Protein AF-A0A382ED40-F1 (afdb_monomer)

Foldseek 3Di:
DDPPPDDPVPCLVPPDDQLVLLLVLLLVLLVVLLVCLQVLLVVLLLLLVCVVVVHAAEEAAQPPPALLQLVDQPDPPRVNRHHYQDNDPHDPVNLVVHAASYEYEYQDDDDSLQVSVVRHHQYEHEHDLAADEPQDDPPPHDQHVVNDHCVNRHPYYDYLSQHNLQASGQDPVCNVGHDDGCSNSRVVLSVVLSSQQSVCCVVPVDRGRSPRSSVSSVVVSVVSVVCCVPCVVVVSVVVVVVVVCVVVVDWDFDADPVRSDTDTPDD

Secondary structure (DSSP, 8-state):
-------GGG-TT-SS-HHHHHHHHHHHHHHHHHHTHHHHHHHHHHHHHHHHTT--EEEE--TTT--GGGT-TTSTT----SEE--SSSPPHHHHHH--TT-EEEE---SHHHHHHHHTT-EEEEEP-TTS--TTSPTTSSPPPGGG--HHHH-SEEE-----TT-EEEE-TTSTT-EEEE-HHHHHHHHHHHHHHHHHHHHHH-PPP-SHHHHHHHHHHHHHHHHHHHHHHHHHHHHHHHHHHHHHTT---EEE-TTSS-EEE---

Sequence (267 aa):
MLVMNLKPSHNWGHNMAFGEEYYQNAVQLLRDIRDDAEILAEVATKATDALRTSRTVYANITTGHMPTYELINDREGNPAFFEFTGADSCTPEQFAAMREGDVLLTNSVNESVRAARDVGIYVVVFTTCYVNNRNTPQGKVNPNVNDWMPEDVASRVIDSHIPWHQGLVFAPEIPEMTICPGSSNGSCAIHWMITAEVAHALATEKTPDGNIGRRYVDILLERIADVHSRDLTDLNTTAVKIAERIIDGGHYIVRSRNLGVESEAST

Solvent-accessible surface area (backbone atoms only — not comparable to full-atom values): 14865 Å² total; per-residue (Å²): 137,83,82,76,84,72,56,79,89,79,33,77,90,48,96,66,55,67,72,55,43,32,50,54,44,51,52,50,45,50,48,58,54,37,72,42,18,58,66,43,13,57,53,18,38,56,46,39,54,16,49,76,69,78,32,53,33,38,37,40,64,35,76,56,73,34,64,54,72,78,54,38,47,86,36,89,89,49,86,50,77,43,48,51,64,55,73,56,80,75,48,73,67,59,58,69,71,58,50,64,53,18,31,36,41,25,41,72,66,46,69,67,51,27,53,45,28,75,59,48,23,49,23,34,24,39,53,42,49,77,44,42,39,96,84,45,62,90,86,76,48,68,76,34,64,93,70,44,42,44,74,76,33,31,73,40,70,43,84,34,75,43,47,56,71,32,30,40,29,84,45,76,91,42,76,91,51,40,42,67,68,33,42,39,60,30,54,49,50,55,53,51,22,28,50,45,23,27,54,49,20,70,75,65,74,48,78,41,71,19,62,53,20,31,50,50,45,51,54,51,52,52,53,50,50,53,46,49,75,71,41,46,68,58,50,55,58,48,50,53,57,50,50,55,40,40,75,75,73,45,84,54,72,50,71,46,95,84,63,81,39,76,46,71,63,73,129

Mean predicted aligned error: 6.39 Å

pLDDT: mean 88.2, std 14.19, range [32.66, 98.81]

Structure (mmCIF, N/CA/C/O backbone):
data_AF-A0A382ED40-F1
#
_entry.id   AF-A0A382ED40-F1
#
loop_
_atom_site.group_PDB
_atom_site.id
_atom_site.type_symbol
_atom_site.label_atom_id
_atom_site.label_alt_id
_atom_site.label_comp_id
_atom_site.label_asym_id
_atom_site.label_entity_id
_atom_site.label_seq_id
_atom_site.pdbx_PDB_ins_code
_atom_site.Cartn_x
_atom_site.Cartn_y
_atom_site.Cartn_z
_atom_site.occupancy
_atom_site.B_iso_or_equiv
_atom_site.auth_seq_id
_atom_site.auth_comp_id
_atom_site.auth_asym_id
_atom_site.auth_atom_id
_atom_site.pdbx_PDB_model_num
ATOM 1 N N . MET A 1 1 ? -0.776 6.689 -30.923 1.00 36.41 1 MET A N 1
ATOM 2 C CA . MET A 1 1 ? 0.081 5.492 -30.823 1.00 36.41 1 MET A CA 1
ATOM 3 C C . MET A 1 1 ? 1.354 5.783 -31.608 1.00 36.41 1 MET A C 1
ATOM 5 O O . MET A 1 1 ? 1.328 5.758 -32.832 1.00 36.41 1 MET A O 1
ATOM 9 N N . LEU A 1 2 ? 2.405 6.236 -30.923 1.00 35.59 2 LEU A N 1
ATOM 10 C CA . LEU A 1 2 ? 3.699 6.549 -31.534 1.00 35.59 2 LEU A CA 1
ATOM 11 C C . LEU A 1 2 ? 4.508 5.252 -31.569 1.00 35.59 2 LEU A C 1
ATOM 13 O O . LEU A 1 2 ? 4.865 4.718 -30.526 1.00 35.59 2 LEU A O 1
ATOM 17 N N . VAL A 1 3 ? 4.741 4.719 -32.766 1.00 38.50 3 VAL A N 1
ATOM 18 C CA . VAL A 1 3 ? 5.600 3.548 -32.964 1.00 38.50 3 VAL A CA 1
ATOM 19 C C . VAL A 1 3 ? 7.041 4.016 -32.764 1.00 38.50 3 VAL A C 1
ATOM 21 O O . VAL A 1 3 ? 7.621 4.641 -33.651 1.00 38.50 3 VAL A O 1
ATOM 24 N N . MET A 1 4 ? 7.613 3.780 -31.579 1.00 46.56 4 MET A N 1
ATOM 25 C CA . MET A 1 4 ? 9.055 3.933 -31.387 1.00 46.56 4 MET A CA 1
ATOM 26 C C . MET A 1 4 ? 9.760 2.905 -32.277 1.00 46.56 4 MET A C 1
ATOM 28 O O . MET A 1 4 ? 9.551 1.702 -32.135 1.00 46.56 4 MET A O 1
ATOM 32 N N . ASN A 1 5 ? 10.606 3.378 -33.193 1.00 49.91 5 ASN A N 1
ATOM 33 C CA . ASN A 1 5 ? 11.520 2.519 -33.941 1.00 49.91 5 ASN A CA 1
ATOM 34 C C . ASN A 1 5 ? 12.600 2.000 -32.981 1.00 49.91 5 ASN A C 1
ATOM 36 O O . ASN A 1 5 ? 13.656 2.616 -32.825 1.00 49.91 5 ASN A O 1
ATOM 40 N N . LEU A 1 6 ? 12.315 0.885 -32.306 1.00 53.31 6 LEU A N 1
ATOM 41 C CA . LEU A 1 6 ? 13.290 0.148 -31.508 1.00 53.31 6 LEU A CA 1
ATOM 42 C C . LEU A 1 6 ? 14.443 -0.277 -32.429 1.00 53.31 6 LEU A C 1
ATOM 44 O O . LEU A 1 6 ? 14.220 -0.900 -33.468 1.00 53.31 6 LEU A O 1
ATOM 48 N N . LYS A 1 7 ? 15.687 0.071 -32.076 1.00 51.66 7 LYS A N 1
ATOM 49 C CA . LYS A 1 7 ? 16.858 -0.449 -32.794 1.00 51.66 7 LYS A CA 1
ATOM 50 C C . LYS A 1 7 ? 16.911 -1.968 -32.568 1.00 51.66 7 LYS A C 1
ATOM 52 O O . LYS A 1 7 ? 16.967 -2.371 -31.408 1.00 51.66 7 LYS A O 1
ATOM 57 N N . PRO A 1 8 ? 16.958 -2.810 -33.620 1.00 53.50 8 PRO A N 1
ATOM 58 C CA . PRO A 1 8 ? 16.989 -4.269 -33.467 1.00 53.50 8 PRO A CA 1
ATOM 59 C C . PRO A 1 8 ? 18.163 -4.797 -32.629 1.00 53.50 8 PRO A C 1
ATOM 61 O O . PRO A 1 8 ? 18.089 -5.886 -32.083 1.00 53.50 8 PRO A O 1
ATOM 64 N N . SER A 1 9 ? 19.251 -4.032 -32.502 1.00 51.00 9 SER A N 1
ATOM 65 C CA . SER A 1 9 ? 20.397 -4.382 -31.653 1.00 51.00 9 SER A CA 1
ATOM 66 C C . SER A 1 9 ? 20.161 -4.165 -30.155 1.00 51.00 9 SER A C 1
ATOM 68 O O . SER A 1 9 ? 20.971 -4.625 -29.363 1.00 51.00 9 SER A O 1
ATOM 70 N N . HIS A 1 10 ? 19.108 -3.436 -29.769 1.00 52.91 10 HIS A N 1
ATOM 71 C CA . HIS A 1 10 ? 18.799 -3.059 -28.380 1.00 52.91 10 HIS A CA 1
ATOM 72 C C . HIS A 1 10 ? 17.450 -3.612 -27.914 1.00 52.91 10 HIS A C 1
ATOM 74 O O . HIS A 1 10 ? 16.855 -3.088 -26.975 1.00 52.91 10 HIS A O 1
ATOM 80 N N . ASN A 1 11 ? 16.906 -4.586 -28.641 1.00 55.28 11 ASN A N 1
ATOM 81 C CA . ASN A 1 11 ? 15.640 -5.198 -28.279 1.00 55.28 11 ASN A CA 1
ATOM 82 C C . ASN A 1 11 ? 15.829 -6.617 -27.737 1.00 55.28 11 ASN A C 1
ATOM 84 O O . ASN A 1 11 ? 14.969 -7.053 -26.999 1.00 55.28 11 ASN A O 1
ATOM 88 N N . TRP A 1 12 ? 16.930 -7.315 -28.053 1.00 57.03 12 TRP A N 1
ATOM 89 C CA . TRP A 1 12 ? 17.300 -8.628 -27.496 1.00 57.03 12 TRP A CA 1
ATOM 90 C C . TRP A 1 12 ? 16.153 -9.666 -27.419 1.00 57.03 12 TRP A C 1
ATOM 92 O O . TRP A 1 12 ? 16.124 -10.528 -26.548 1.00 57.03 12 TRP A O 1
ATOM 102 N N . GLY A 1 13 ? 15.195 -9.612 -28.354 1.00 59.34 13 GLY A N 1
ATOM 103 C CA . GLY A 1 13 ? 14.003 -10.480 -28.366 1.00 59.34 13 GLY A CA 1
ATOM 104 C C . GLY A 1 13 ? 12.772 -9.921 -27.634 1.00 59.34 13 GLY A C 1
ATOM 105 O O . GLY A 1 13 ? 11.696 -10.511 -27.700 1.00 59.34 13 GLY A O 1
ATOM 106 N N . HIS A 1 14 ? 12.900 -8.764 -26.997 1.00 67.38 14 HIS A N 1
ATOM 107 C CA . HIS A 1 14 ? 11.833 -7.974 -26.403 1.00 67.38 14 HIS A CA 1
ATOM 108 C C . HIS A 1 14 ? 11.156 -7.078 -27.457 1.00 67.38 14 HIS A C 1
ATOM 110 O O . HIS A 1 14 ? 11.810 -6.389 -28.239 1.00 67.38 14 HIS A O 1
ATOM 116 N N . ASN A 1 15 ? 9.822 -7.072 -27.501 1.00 73.31 15 ASN A N 1
ATOM 117 C CA . ASN A 1 15 ? 9.056 -6.331 -28.519 1.00 73.31 15 ASN A CA 1
ATOM 118 C C . ASN A 1 15 ? 8.586 -4.942 -28.039 1.00 73.31 15 ASN A C 1
ATOM 120 O O . ASN A 1 15 ? 7.830 -4.268 -28.739 1.00 73.31 15 ASN A O 1
ATOM 124 N N . MET A 1 16 ? 9.019 -4.518 -26.849 1.00 82.75 16 MET A N 1
ATOM 125 C CA . MET A 1 16 ? 8.586 -3.304 -26.154 1.00 82.75 16 MET A CA 1
ATOM 126 C C . MET A 1 16 ? 9.790 -2.629 -25.472 1.00 82.75 16 MET A C 1
ATOM 128 O O . MET A 1 16 ? 10.790 -3.275 -25.183 1.00 82.75 16 MET A O 1
ATOM 132 N N . ALA A 1 17 ? 9.754 -1.319 -25.228 1.00 81.25 17 ALA A N 1
ATOM 133 C CA . ALA A 1 17 ? 10.783 -0.688 -24.394 1.00 81.25 17 ALA A CA 1
ATOM 134 C C . ALA A 1 17 ? 10.551 -1.062 -22.918 1.00 81.25 17 ALA A C 1
ATOM 136 O O . ALA A 1 17 ? 9.412 -1.009 -22.468 1.00 81.25 17 ALA A O 1
ATOM 137 N N . PHE A 1 18 ? 11.593 -1.366 -22.136 1.00 84.69 18 PHE A N 1
ATOM 138 C CA . PHE A 1 18 ? 11.422 -1.738 -20.718 1.00 84.69 18 PHE A CA 1
ATOM 139 C C . PHE A 1 18 ? 10.684 -0.671 -19.890 1.00 84.69 18 PHE A C 1
ATOM 141 O O . PHE A 1 18 ? 9.863 -1.004 -19.042 1.00 84.69 18 PHE A O 1
ATOM 148 N N . GLY A 1 19 ? 10.909 0.619 -20.172 1.00 86.06 19 GLY A N 1
ATOM 149 C CA . GLY A 1 19 ? 10.163 1.704 -19.523 1.00 86.06 19 GLY A CA 1
ATOM 150 C C . GLY A 1 19 ? 8.671 1.732 -19.885 1.00 86.06 19 GLY A C 1
ATOM 151 O O . GLY A 1 19 ? 7.851 2.118 -19.056 1.00 86.06 19 GLY A O 1
ATOM 152 N N . GLU A 1 20 ? 8.313 1.293 -21.096 1.00 89.75 20 GLU A N 1
ATOM 153 C CA . GLU A 1 20 ? 6.914 1.148 -21.519 1.00 89.75 20 GLU A CA 1
ATOM 154 C C . GLU A 1 20 ? 6.258 -0.049 -20.823 1.00 89.75 20 GLU A C 1
ATOM 156 O O . GLU A 1 20 ? 5.152 0.077 -20.305 1.00 89.75 20 GLU A O 1
ATOM 161 N N . GLU A 1 21 ? 6.958 -1.183 -20.749 1.00 90.44 21 GLU A N 1
ATOM 162 C CA . GLU A 1 21 ? 6.480 -2.369 -20.034 1.00 90.44 21 GLU A CA 1
ATOM 163 C C . GLU A 1 21 ? 6.232 -2.068 -18.554 1.00 90.44 21 GLU A C 1
ATOM 165 O O . GLU A 1 21 ? 5.152 -2.350 -18.035 1.00 90.44 21 GLU A O 1
ATOM 170 N N . TYR A 1 22 ? 7.203 -1.425 -17.895 1.00 91.75 22 TYR A N 1
ATOM 171 C CA . TYR A 1 22 ? 7.072 -1.019 -16.500 1.00 91.75 22 TYR A CA 1
ATOM 172 C C . TYR A 1 22 ? 5.857 -0.115 -16.298 1.00 91.75 22 TYR A C 1
ATOM 174 O O . TYR A 1 22 ? 5.086 -0.327 -15.366 1.00 91.75 22 TYR A O 1
ATOM 182 N N . TYR A 1 23 ? 5.664 0.878 -17.174 1.00 93.44 23 TYR A N 1
ATOM 183 C CA . TYR A 1 23 ? 4.508 1.768 -17.111 1.00 93.44 23 TYR A CA 1
ATOM 184 C C . TYR A 1 23 ? 3.193 0.991 -17.217 1.00 93.44 23 TYR A C 1
ATOM 186 O O . TYR A 1 23 ? 2.324 1.157 -16.362 1.00 93.44 23 TYR A O 1
ATOM 194 N N . GLN A 1 24 ? 3.053 0.122 -18.221 1.00 94.75 24 GLN A N 1
ATOM 195 C CA . GLN A 1 24 ? 1.827 -0.650 -18.434 1.00 94.75 24 GLN A CA 1
ATOM 196 C C . GLN A 1 24 ? 1.522 -1.564 -17.242 1.00 94.75 24 GLN A C 1
ATOM 198 O O . GLN A 1 24 ? 0.401 -1.554 -16.732 1.00 94.75 24 GLN A O 1
ATOM 203 N N . ASN A 1 25 ? 2.527 -2.287 -16.745 1.00 95.12 25 ASN A N 1
ATOM 204 C CA . ASN A 1 25 ? 2.361 -3.223 -15.636 1.00 95.12 25 ASN A CA 1
ATOM 205 C C . ASN A 1 25 ? 2.135 -2.506 -14.295 1.00 95.12 25 ASN A C 1
ATOM 207 O O . ASN A 1 25 ? 1.303 -2.943 -13.502 1.00 95.12 25 ASN A O 1
ATOM 211 N N . ALA A 1 26 ? 2.796 -1.370 -14.048 1.00 95.25 26 ALA A N 1
ATOM 212 C CA . ALA A 1 26 ? 2.544 -0.550 -12.863 1.00 95.25 26 ALA A CA 1
ATOM 213 C C . ALA A 1 26 ? 1.141 0.078 -12.888 1.00 95.25 26 ALA A C 1
ATOM 215 O O . ALA A 1 26 ? 0.463 0.107 -11.863 1.00 95.25 26 ALA A O 1
ATOM 216 N N . VAL A 1 27 ? 0.680 0.552 -14.051 1.00 97.06 27 VAL A N 1
ATOM 217 C CA . VAL A 1 27 ? -0.689 1.064 -14.220 1.00 97.06 27 VAL A CA 1
ATOM 218 C C . VAL A 1 27 ? -1.713 -0.038 -13.979 1.00 97.06 27 VAL A C 1
ATOM 220 O O . VAL A 1 27 ? -2.710 0.221 -13.307 1.00 97.06 27 VAL A O 1
ATOM 223 N N . GLN A 1 28 ? -1.482 -1.248 -14.495 1.00 97.50 28 GLN A N 1
ATOM 224 C CA . GLN A 1 28 ? -2.387 -2.372 -14.267 1.00 97.50 28 GLN A CA 1
ATOM 225 C C . GLN A 1 28 ? -2.454 -2.735 -12.778 1.00 97.50 28 GLN A C 1
ATOM 227 O O . GLN A 1 28 ? -3.546 -2.746 -12.223 1.00 97.50 28 GLN A O 1
ATOM 232 N N . LEU A 1 29 ? -1.303 -2.887 -12.114 1.00 96.69 29 LEU A N 1
ATOM 233 C CA . LEU A 1 29 ? -1.224 -3.138 -10.670 1.00 96.69 29 LEU A CA 1
ATOM 234 C C . LEU A 1 29 ? -2.026 -2.108 -9.858 1.00 96.69 29 LEU A C 1
ATOM 236 O O . LEU A 1 29 ? -2.804 -2.460 -8.975 1.00 96.69 29 LEU A O 1
ATOM 240 N N . LEU A 1 30 ? -1.856 -0.818 -10.162 1.00 97.75 30 LEU A N 1
ATOM 241 C CA . LEU A 1 30 ? -2.576 0.252 -9.472 1.00 97.75 30 LEU A CA 1
ATOM 242 C C . LEU A 1 30 ? -4.083 0.221 -9.751 1.00 97.75 30 LEU A C 1
ATOM 244 O O . LEU A 1 30 ? -4.862 0.566 -8.867 1.00 97.75 30 LEU A O 1
ATOM 248 N N . ARG A 1 31 ? -4.510 -0.186 -10.951 1.00 98.19 31 ARG A N 1
ATOM 249 C CA . ARG A 1 31 ? -5.934 -0.354 -11.284 1.00 98.19 31 ARG A CA 1
ATOM 250 C C . ARG A 1 31 ? -6.558 -1.521 -10.530 1.00 98.19 31 AR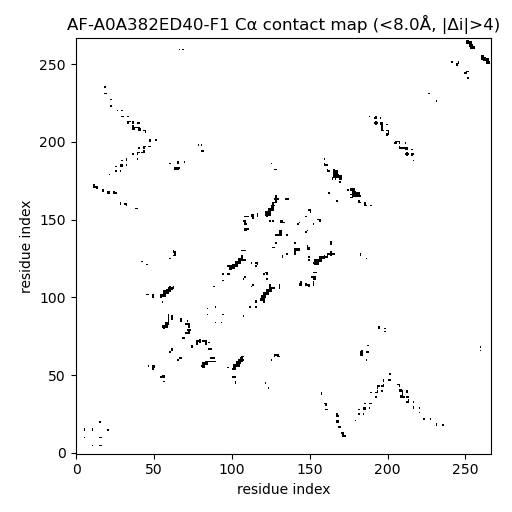G A C 1
ATOM 252 O O . ARG A 1 31 ? -7.643 -1.347 -9.990 1.00 98.19 31 ARG A O 1
ATOM 259 N N . ASP A 1 32 ? -5.856 -2.642 -10.425 1.00 97.75 32 ASP A N 1
ATOM 260 C CA . ASP A 1 32 ? -6.344 -3.803 -9.676 1.00 97.75 32 ASP A CA 1
ATOM 261 C C . ASP A 1 32 ? -6.545 -3.436 -8.193 1.00 97.75 32 ASP A C 1
ATOM 263 O O . ASP A 1 32 ? -7.609 -3.663 -7.621 1.00 97.75 32 ASP A O 1
ATOM 267 N N . ILE A 1 33 ? -5.583 -2.717 -7.601 1.00 97.75 33 ILE A N 1
ATOM 268 C CA . ILE A 1 33 ? -5.687 -2.183 -6.231 1.00 97.75 33 ILE A CA 1
ATOM 269 C C . ILE A 1 33 ? -6.819 -1.155 -6.091 1.00 97.75 33 ILE A C 1
ATOM 271 O O . ILE A 1 33 ? -7.533 -1.127 -5.088 1.00 97.75 33 ILE A O 1
ATOM 275 N N . ARG A 1 34 ? -6.981 -0.273 -7.082 1.00 97.81 34 ARG A N 1
ATOM 276 C CA . ARG A 1 34 ? -8.052 0.729 -7.104 1.00 97.81 34 ARG A CA 1
ATOM 277 C C . ARG A 1 34 ? -9.431 0.075 -7.074 1.00 97.81 34 ARG A C 1
ATOM 279 O O . ARG A 1 34 ? -10.343 0.613 -6.442 1.00 97.81 34 ARG A O 1
ATOM 286 N N . ASP A 1 35 ? -9.592 -1.044 -7.767 1.00 97.88 35 ASP A N 1
ATOM 287 C CA . ASP A 1 35 ? -10.870 -1.740 -7.871 1.00 97.88 35 ASP A CA 1
ATOM 288 C C . ASP A 1 35 ? -11.241 -2.463 -6.559 1.00 97.88 35 ASP A C 1
ATOM 290 O O . ASP A 1 35 ? -12.427 -2.587 -6.250 1.00 97.88 35 ASP A O 1
ATOM 294 N N . ASP A 1 36 ? -10.259 -2.748 -5.695 1.00 97.50 36 ASP A N 1
ATOM 295 C CA . ASP A 1 36 ? -10.446 -3.256 -4.325 1.00 97.50 36 ASP A CA 1
ATOM 296 C C . ASP A 1 36 ? -10.876 -2.189 -3.298 1.00 97.50 36 ASP A C 1
ATOM 298 O O . ASP A 1 36 ? -10.959 -2.457 -2.096 1.00 97.50 36 ASP A O 1
ATOM 302 N N . ALA A 1 37 ? -11.186 -0.963 -3.723 1.00 97.50 37 ALA A N 1
ATOM 303 C CA . ALA A 1 37 ? -11.457 0.141 -2.803 1.00 97.50 37 ALA A CA 1
ATOM 304 C C . ALA A 1 37 ? -12.582 -0.110 -1.784 1.00 97.50 37 ALA A C 1
ATOM 306 O O . ALA A 1 37 ? -12.525 0.443 -0.690 1.00 97.50 37 ALA A O 1
ATOM 307 N N . GLU A 1 38 ? -13.581 -0.939 -2.097 1.00 96.38 38 GLU A N 1
ATOM 308 C CA . GLU A 1 38 ? -14.624 -1.320 -1.130 1.00 96.38 38 GLU A CA 1
ATOM 309 C C . GLU A 1 38 ? -14.055 -2.161 0.017 1.00 96.38 38 GLU A C 1
ATOM 311 O O . GLU A 1 38 ? -14.342 -1.899 1.183 1.00 96.38 38 GLU A O 1
ATOM 316 N N . ILE A 1 39 ? -13.164 -3.105 -0.297 1.00 96.94 39 ILE A N 1
ATOM 317 C CA . ILE A 1 39 ? -12.444 -3.903 0.702 1.00 96.94 39 ILE A CA 1
ATOM 318 C C . ILE A 1 39 ? -11.557 -2.990 1.557 1.00 96.94 39 ILE A C 1
ATOM 320 O O . ILE A 1 39 ? -11.492 -3.135 2.781 1.00 96.94 39 ILE A O 1
ATOM 324 N N . LEU A 1 40 ? -10.886 -2.018 0.933 1.00 98.31 40 LEU A N 1
ATOM 325 C CA . LEU A 1 40 ? -10.047 -1.060 1.656 1.00 98.31 40 LEU A CA 1
ATOM 326 C C . LEU A 1 40 ? -10.875 -0.095 2.518 1.00 98.31 40 LEU A C 1
ATOM 328 O O . LEU A 1 40 ? -10.422 0.301 3.593 1.00 98.31 40 LEU A O 1
ATOM 332 N N . ALA A 1 41 ? -12.102 0.235 2.109 1.00 98.44 41 ALA A N 1
ATOM 333 C CA . ALA A 1 41 ? -13.028 1.051 2.889 1.00 98.44 41 ALA A CA 1
ATOM 334 C C . ALA A 1 41 ? -13.473 0.355 4.185 1.00 98.44 41 ALA A C 1
ATOM 336 O O . ALA A 1 41 ? -13.630 1.012 5.216 1.00 98.44 41 ALA A O 1
ATOM 337 N N . GLU A 1 42 ? -13.612 -0.975 4.183 1.00 98.25 42 GLU A N 1
ATOM 338 C CA . GLU A 1 42 ? -13.874 -1.747 5.406 1.00 98.25 42 GLU A CA 1
ATOM 339 C C . GLU A 1 42 ? -12.730 -1.587 6.419 1.00 98.25 42 GLU A C 1
ATOM 341 O O . GLU A 1 42 ? -12.964 -1.363 7.611 1.00 98.25 42 GLU A O 1
ATOM 346 N N . VAL A 1 43 ? -11.479 -1.651 5.947 1.00 98.56 43 VAL A N 1
ATOM 347 C CA . VAL A 1 43 ? -10.293 -1.419 6.786 1.00 98.56 43 VAL A CA 1
ATOM 348 C C . VAL A 1 43 ? -10.243 0.029 7.268 1.00 98.56 43 VAL A C 1
ATOM 350 O O . VAL A 1 43 ? -10.039 0.272 8.458 1.00 98.56 43 VAL A O 1
ATOM 353 N N . ALA A 1 44 ? -10.483 0.990 6.375 1.00 98.75 44 ALA A N 1
ATOM 354 C CA . ALA A 1 44 ? -10.529 2.405 6.723 1.00 98.75 44 ALA A CA 1
ATOM 355 C C . ALA A 1 44 ? -11.624 2.709 7.754 1.00 98.75 44 ALA A C 1
ATOM 357 O O . ALA A 1 44 ? -11.421 3.545 8.633 1.00 98.75 44 ALA A O 1
ATOM 358 N N . THR A 1 45 ? -12.759 2.008 7.704 1.00 98.75 45 THR A N 1
ATOM 359 C CA . THR A 1 45 ? -13.823 2.130 8.710 1.00 98.75 45 THR A CA 1
ATOM 360 C C . THR A 1 45 ? -13.307 1.710 10.083 1.00 98.75 45 THR A C 1
ATOM 362 O O . THR A 1 45 ? -13.426 2.477 11.035 1.00 98.75 45 THR A O 1
ATOM 365 N N . LYS A 1 46 ? -12.631 0.556 10.183 1.00 98.56 46 LYS A N 1
ATOM 366 C CA . LYS A 1 46 ? -12.020 0.098 11.444 1.00 98.56 46 LYS A CA 1
ATOM 367 C C . LYS A 1 46 ? -10.960 1.061 11.973 1.00 98.56 46 LYS A C 1
ATOM 369 O O . LYS A 1 46 ? -10.959 1.360 13.164 1.00 98.56 46 LYS A O 1
ATOM 374 N N . ALA A 1 47 ? -10.102 1.580 11.098 1.00 98.75 47 ALA A N 1
ATOM 375 C CA . ALA A 1 47 ? -9.111 2.590 11.459 1.00 98.75 47 ALA A CA 1
ATOM 376 C C . ALA A 1 47 ? -9.765 3.898 11.943 1.00 98.75 47 ALA A C 1
ATOM 378 O O . ALA A 1 47 ? -9.342 4.471 12.944 1.00 98.75 47 ALA A O 1
ATOM 379 N N . THR A 1 48 ? -10.835 4.344 11.283 1.00 98.75 48 THR A N 1
ATOM 380 C CA . THR A 1 48 ? -11.584 5.547 11.676 1.00 98.75 48 THR A CA 1
ATOM 381 C C . THR A 1 48 ? -12.250 5.368 13.041 1.00 98.75 48 THR A C 1
ATOM 383 O O . THR A 1 48 ? -12.158 6.257 13.887 1.00 98.75 48 THR A O 1
ATOM 386 N N . ASP A 1 49 ? -12.897 4.226 13.279 1.00 98.50 49 ASP A N 1
ATOM 387 C CA . ASP A 1 49 ? -13.556 3.918 14.553 1.00 98.50 49 ASP A CA 1
ATOM 388 C C . ASP A 1 49 ? -12.550 3.846 15.710 1.00 98.50 49 ASP A C 1
ATOM 390 O O . ASP A 1 49 ? -12.809 4.378 16.795 1.00 98.50 49 ASP A O 1
ATOM 394 N N . ALA A 1 50 ? -11.376 3.252 15.470 1.00 98.56 50 ALA A N 1
ATOM 395 C CA . ALA A 1 50 ? -10.275 3.246 16.427 1.00 98.56 50 ALA A CA 1
ATOM 396 C C . ALA A 1 50 ? -9.871 4.684 16.798 1.00 98.56 50 ALA A C 1
ATOM 398 O O . ALA A 1 50 ? -9.920 5.065 17.970 1.00 98.56 50 ALA A O 1
ATOM 399 N N . LEU A 1 51 ? -9.591 5.532 15.806 1.00 98.44 51 LEU A N 1
ATOM 400 C CA . LEU A 1 51 ? -9.187 6.921 16.048 1.00 98.44 51 LEU A CA 1
ATOM 401 C C . LEU A 1 51 ? -10.280 7.739 16.760 1.00 98.44 51 LEU A C 1
ATOM 403 O O . LEU A 1 51 ? -9.980 8.497 17.682 1.00 98.44 51 LEU A O 1
ATOM 407 N N . ARG A 1 52 ? -11.561 7.547 16.412 1.00 97.88 52 ARG A N 1
ATOM 408 C CA . ARG A 1 52 ? -12.702 8.206 17.084 1.00 97.88 52 ARG A CA 1
ATOM 409 C C . ARG A 1 52 ? -12.864 7.790 18.547 1.00 97.88 52 ARG A C 1
ATOM 411 O O . ARG A 1 52 ? -13.431 8.543 19.334 1.00 97.88 52 ARG A O 1
ATOM 418 N N . THR A 1 53 ? -12.377 6.609 18.916 1.00 97.38 53 THR A N 1
ATOM 419 C CA . THR A 1 53 ? -12.433 6.074 20.285 1.00 97.38 53 THR A CA 1
ATOM 420 C C . THR A 1 53 ? -11.098 6.195 21.026 1.00 97.38 53 THR A C 1
ATOM 422 O O . THR A 1 53 ? -10.885 5.522 22.038 1.00 97.38 53 THR A O 1
ATOM 425 N N . SER A 1 54 ? -10.209 7.083 20.561 1.00 96.94 54 SER A N 1
ATOM 426 C CA . SER A 1 54 ? -8.886 7.338 21.151 1.00 96.94 54 SER A CA 1
ATOM 427 C C . SER A 1 54 ? -7.995 6.087 21.215 1.00 96.94 54 SER A C 1
ATOM 429 O O . SER A 1 54 ? -7.216 5.897 22.160 1.00 96.94 54 SER A O 1
ATOM 431 N N . ARG A 1 55 ? -8.141 5.213 20.215 1.00 98.31 55 ARG A N 1
ATOM 432 C CA . ARG A 1 55 ? -7.262 4.079 19.918 1.00 98.31 55 ARG A CA 1
ATOM 433 C C . ARG A 1 55 ? -6.285 4.447 18.812 1.00 98.31 55 ARG A C 1
ATOM 435 O O . ARG A 1 55 ? -6.483 5.433 18.102 1.00 98.31 55 ARG A O 1
ATOM 442 N N . THR A 1 56 ? -5.231 3.653 18.689 1.00 98.31 56 THR A N 1
ATOM 443 C CA . THR A 1 56 ? -4.132 3.925 17.763 1.00 98.31 56 THR A CA 1
ATOM 444 C C . THR A 1 56 ? -4.229 3.034 16.531 1.00 98.31 56 THR A C 1
ATOM 446 O O . THR A 1 56 ? -4.659 1.882 16.599 1.00 98.31 56 THR A O 1
ATOM 449 N N . VAL A 1 57 ? -3.814 3.574 15.386 1.00 98.50 57 VAL A N 1
ATOM 450 C CA . VAL A 1 57 ? -3.588 2.804 14.162 1.00 98.50 57 VAL A CA 1
ATOM 451 C C . VAL A 1 57 ? -2.085 2.747 13.931 1.00 98.50 57 VAL A C 1
ATOM 453 O O . VAL A 1 57 ? -1.463 3.779 13.706 1.00 98.50 57 VAL A O 1
ATOM 456 N N . TYR A 1 58 ? -1.504 1.557 13.987 1.00 97.75 58 TYR A N 1
ATOM 457 C CA . TYR A 1 58 ? -0.082 1.309 13.773 1.00 97.75 58 TYR A CA 1
ATOM 458 C C . TYR A 1 58 ? 0.175 0.865 12.332 1.00 97.75 58 TYR A C 1
ATOM 460 O O . TYR A 1 58 ? -0.596 0.082 11.773 1.00 97.75 58 TYR A O 1
ATOM 468 N N . ALA A 1 59 ? 1.278 1.321 11.738 1.00 95.50 59 ALA A N 1
ATOM 469 C CA . ALA A 1 59 ? 1.714 0.924 10.404 1.00 95.50 59 ALA A CA 1
ATOM 470 C C . ALA A 1 59 ? 3.141 0.351 10.432 1.00 95.50 59 ALA A C 1
ATOM 472 O O . ALA A 1 59 ? 4.105 1.058 10.721 1.00 95.50 59 ALA A O 1
ATOM 473 N N . ASN A 1 60 ? 3.265 -0.928 10.068 1.00 93.88 60 ASN A N 1
ATOM 474 C CA . ASN A 1 60 ? 4.519 -1.666 9.909 1.00 93.88 60 ASN A CA 1
ATOM 475 C C . ASN A 1 60 ? 4.495 -2.505 8.622 1.00 93.88 60 ASN A C 1
ATOM 477 O O . ASN A 1 60 ? 4.448 -3.736 8.646 1.00 93.88 60 ASN A O 1
ATOM 481 N N . ILE A 1 61 ? 4.449 -1.822 7.480 1.00 91.00 61 ILE A N 1
ATOM 482 C CA . ILE A 1 61 ? 4.397 -2.440 6.150 1.00 91.00 61 ILE A CA 1
ATOM 483 C C . ILE A 1 61 ? 5.793 -2.298 5.537 1.00 91.00 61 ILE A C 1
ATOM 485 O O . ILE A 1 61 ? 6.020 -1.442 4.687 1.00 91.00 61 ILE A O 1
ATOM 489 N N . THR A 1 62 ? 6.764 -3.054 6.051 1.00 85.88 62 THR A N 1
ATOM 490 C CA . THR A 1 62 ? 8.197 -2.837 5.760 1.00 85.88 62 THR A CA 1
ATOM 491 C C . THR A 1 62 ? 8.834 -3.980 4.976 1.00 85.88 62 THR A C 1
ATOM 493 O O . THR A 1 62 ? 9.753 -3.752 4.186 1.00 85.88 62 THR A O 1
ATOM 496 N N . THR A 1 63 ? 8.312 -5.204 5.095 1.00 85.06 63 THR A N 1
ATOM 497 C CA . THR A 1 63 ? 8.832 -6.361 4.357 1.00 85.06 63 THR A CA 1
ATOM 498 C C . THR A 1 63 ? 8.596 -6.222 2.844 1.00 85.06 63 THR A C 1
ATOM 500 O O . THR A 1 63 ? 7.479 -5.991 2.386 1.00 85.06 63 THR A O 1
ATOM 503 N N . GLY A 1 64 ? 9.654 -6.382 2.047 1.00 74.69 64 GLY A N 1
ATOM 504 C CA . GLY A 1 64 ? 9.609 -6.248 0.585 1.00 74.69 64 GLY A CA 1
ATOM 505 C C . GLY A 1 64 ? 10.022 -4.883 0.033 1.00 74.69 64 GLY A C 1
ATOM 506 O O . GLY A 1 64 ? 9.508 -4.457 -1.000 1.00 74.69 64 GLY A O 1
ATOM 507 N N . HIS A 1 65 ? 10.975 -4.224 0.699 1.00 73.25 65 HIS A N 1
ATOM 508 C CA . HIS A 1 65 ? 11.609 -2.971 0.260 1.00 73.25 65 HIS A CA 1
ATOM 509 C C . HIS A 1 65 ? 10.648 -1.790 0.108 1.00 73.25 65 HIS A C 1
ATOM 511 O O . HIS A 1 65 ? 10.820 -0.936 -0.762 1.00 73.25 65 HIS A O 1
ATOM 517 N N . MET A 1 66 ? 9.648 -1.723 0.984 1.00 75.31 66 MET A N 1
ATOM 518 C CA . MET A 1 66 ? 8.796 -0.546 1.080 1.00 75.31 66 MET A CA 1
ATOM 519 C C . MET A 1 66 ? 9.637 0.704 1.378 1.00 75.31 66 MET A C 1
ATOM 521 O O . MET A 1 66 ? 10.525 0.647 2.232 1.00 75.31 66 MET A O 1
ATOM 525 N N . PRO A 1 67 ? 9.384 1.839 0.703 1.00 74.75 67 PRO A N 1
ATOM 526 C CA . PRO A 1 67 ? 10.130 3.065 0.927 1.00 74.75 67 PRO A CA 1
ATOM 527 C C . PRO A 1 67 ? 9.680 3.661 2.264 1.00 74.75 67 PRO A C 1
ATOM 529 O O . PRO A 1 67 ? 8.737 4.439 2.333 1.00 74.75 67 PRO A O 1
ATOM 532 N N . THR A 1 68 ? 10.342 3.273 3.351 1.00 81.06 68 THR A N 1
ATOM 533 C CA . THR A 1 68 ? 9.951 3.602 4.734 1.00 81.06 68 THR A CA 1
ATOM 534 C C . THR A 1 68 ? 9.857 5.106 4.989 1.00 81.06 68 THR A C 1
ATOM 536 O O . THR A 1 68 ? 8.980 5.550 5.724 1.00 81.06 68 THR A O 1
ATOM 539 N N . TYR A 1 69 ? 10.674 5.910 4.302 1.00 80.50 69 TYR A N 1
ATOM 540 C CA . TYR A 1 69 ? 10.600 7.376 4.330 1.00 80.50 69 TYR A CA 1
ATOM 541 C C . TYR A 1 69 ? 9.283 7.942 3.762 1.00 80.50 69 TYR A C 1
ATOM 543 O O . TYR A 1 69 ? 8.913 9.079 4.041 1.00 80.50 69 TYR A O 1
ATOM 551 N N . GLU A 1 70 ? 8.545 7.180 2.954 1.00 79.75 70 GLU A N 1
ATOM 552 C CA . GLU A 1 70 ? 7.208 7.574 2.501 1.00 79.75 70 GLU A CA 1
ATOM 553 C C . GLU A 1 70 ? 6.159 7.426 3.611 1.00 79.75 70 GLU A C 1
ATOM 555 O O . GLU A 1 70 ? 5.112 8.054 3.523 1.00 79.75 70 GLU A O 1
ATOM 560 N N . LEU A 1 71 ? 6.434 6.642 4.659 1.00 83.12 71 LEU A N 1
ATOM 561 C CA . LEU A 1 71 ? 5.479 6.326 5.727 1.00 83.12 71 LEU A CA 1
ATOM 562 C C . LEU A 1 71 ? 5.715 7.109 7.025 1.00 83.12 71 LEU A C 1
ATOM 564 O O . LEU A 1 71 ? 4.827 7.142 7.873 1.00 83.12 71 LEU A O 1
ATOM 568 N N . ILE A 1 72 ? 6.882 7.741 7.193 1.00 88.19 72 ILE A N 1
ATOM 569 C CA . ILE A 1 72 ? 7.206 8.491 8.416 1.00 88.19 72 ILE A CA 1
ATOM 570 C C . ILE A 1 72 ? 6.199 9.624 8.660 1.00 88.19 72 ILE A C 1
ATOM 572 O O . ILE A 1 72 ? 5.755 10.310 7.734 1.00 88.19 72 ILE A O 1
ATOM 576 N N . ASN A 1 73 ? 5.832 9.815 9.926 1.00 91.31 73 ASN A N 1
ATOM 577 C CA . ASN A 1 73 ? 4.788 10.752 10.341 1.00 91.31 73 ASN A CA 1
ATOM 578 C C . ASN A 1 73 ? 5.130 12.227 10.072 1.00 91.31 73 ASN A C 1
ATOM 580 O O . ASN A 1 73 ? 4.222 13.029 9.885 1.00 91.31 73 ASN A O 1
ATOM 584 N N . ASP A 1 74 ? 6.412 12.596 10.047 1.00 89.00 74 ASP A N 1
ATOM 585 C CA . ASP A 1 74 ? 6.890 13.966 9.811 1.00 89.00 74 ASP A CA 1
ATOM 586 C C . ASP A 1 74 ? 7.091 14.301 8.324 1.00 89.00 74 ASP A C 1
ATOM 588 O O . ASP A 1 74 ? 7.473 15.422 7.978 1.00 89.00 74 ASP A O 1
ATOM 592 N N . ARG A 1 75 ? 6.801 13.354 7.425 1.00 85.94 75 ARG A N 1
ATOM 593 C CA . ARG A 1 75 ? 6.847 13.579 5.983 1.00 85.94 75 ARG A CA 1
ATOM 594 C C . ARG A 1 75 ? 5.851 14.662 5.566 1.00 85.94 75 ARG A C 1
ATOM 596 O O . ARG A 1 75 ? 4.670 14.609 5.901 1.00 85.94 75 ARG A O 1
ATOM 603 N N . GLU A 1 76 ? 6.305 15.586 4.719 1.00 86.00 76 GLU A N 1
ATOM 604 C CA . GLU A 1 76 ? 5.436 16.588 4.097 1.00 86.00 76 GLU A CA 1
ATOM 605 C C . GLU A 1 76 ? 4.228 15.937 3.396 1.00 86.00 76 GLU A C 1
ATOM 607 O O . GLU A 1 76 ? 4.371 15.048 2.555 1.00 86.00 76 GLU A O 1
ATOM 612 N N . GLY A 1 77 ? 3.025 16.397 3.746 1.00 85.44 77 GLY A N 1
ATOM 613 C CA . GLY A 1 77 ? 1.766 15.885 3.202 1.00 85.44 77 GLY A CA 1
ATOM 614 C C . GLY A 1 77 ? 1.212 14.643 3.907 1.00 85.44 77 GLY A C 1
ATOM 615 O O . GLY A 1 77 ? 0.068 14.281 3.637 1.00 85.44 77 GLY A O 1
ATOM 616 N N . ASN A 1 78 ? 1.954 14.020 4.830 1.00 91.12 78 ASN A N 1
ATOM 617 C CA . ASN A 1 78 ? 1.418 12.962 5.683 1.00 91.12 78 ASN A CA 1
ATOM 618 C C . ASN A 1 78 ? 0.559 13.585 6.803 1.00 91.12 78 ASN A C 1
ATOM 620 O O . ASN A 1 78 ? 1.069 14.402 7.569 1.00 91.12 78 ASN A O 1
ATOM 624 N N . PRO A 1 79 ? -0.734 13.228 6.940 1.00 92.00 79 PRO A N 1
ATOM 625 C CA . PRO A 1 79 ? -1.569 13.733 8.028 1.00 92.00 79 PRO A CA 1
ATOM 626 C C . PRO A 1 79 ? -1.246 13.097 9.392 1.00 92.00 79 PRO A C 1
ATOM 628 O O . PRO A 1 79 ? -1.847 13.482 10.391 1.00 92.00 79 PRO A O 1
ATOM 631 N N . ALA A 1 80 ? -0.329 12.123 9.438 1.00 93.56 80 ALA A N 1
ATOM 632 C CA . ALA A 1 80 ? 0.156 11.463 10.647 1.00 93.56 80 ALA A CA 1
ATOM 633 C C . ALA A 1 80 ? -0.932 10.750 11.476 1.00 93.56 80 ALA A C 1
ATOM 635 O O . ALA A 1 80 ? -0.783 10.602 12.686 1.00 93.56 80 ALA A O 1
ATOM 636 N N . PHE A 1 81 ? -2.006 10.269 10.835 1.00 95.38 81 PHE A N 1
ATOM 637 C CA . PHE A 1 81 ? -3.054 9.491 11.512 1.00 95.38 81 PHE A CA 1
ATOM 638 C C . PHE A 1 81 ? -2.607 8.085 11.921 1.00 95.38 81 PHE A C 1
ATOM 640 O O . PHE A 1 81 ? -3.174 7.523 12.854 1.00 95.38 81 PHE A O 1
ATOM 647 N N . PHE A 1 82 ? -1.633 7.506 11.214 1.00 96.50 82 PHE A N 1
ATOM 648 C CA . PHE A 1 82 ? -1.118 6.166 11.493 1.00 96.50 82 PHE A CA 1
ATOM 649 C C . PHE A 1 82 ? 0.284 6.281 12.081 1.00 96.50 82 PHE A C 1
ATOM 651 O O . PHE A 1 82 ? 1.142 6.943 11.502 1.00 96.50 82 PHE A O 1
ATOM 658 N N . GLU A 1 83 ? 0.524 5.653 13.225 1.00 95.62 83 GLU A N 1
ATOM 659 C CA . GLU A 1 83 ? 1.828 5.616 13.878 1.00 95.62 83 GLU A CA 1
ATOM 660 C C . GLU A 1 83 ? 2.752 4.658 13.119 1.00 95.62 83 GLU A C 1
ATOM 662 O O . GLU A 1 83 ? 2.557 3.439 13.139 1.00 95.62 83 GLU A O 1
ATOM 667 N N . PHE A 1 84 ? 3.751 5.204 12.422 1.00 93.56 84 PHE A N 1
ATOM 668 C CA . PHE A 1 84 ? 4.762 4.392 11.761 1.00 93.56 84 PHE A CA 1
ATOM 669 C C . PHE A 1 84 ? 5.745 3.836 12.792 1.00 93.56 84 PHE A C 1
ATOM 671 O O . PHE A 1 84 ? 6.412 4.586 13.503 1.00 93.56 84 PHE A O 1
ATOM 678 N N . THR A 1 85 ? 5.866 2.511 12.857 1.00 91.38 85 THR A N 1
ATOM 679 C CA . THR A 1 85 ? 6.656 1.841 13.904 1.00 91.38 85 THR A CA 1
ATOM 680 C C . THR A 1 85 ? 8.134 1.658 13.543 1.00 91.38 85 THR A C 1
ATOM 682 O O . THR A 1 85 ? 8.880 1.027 14.289 1.00 91.38 85 THR A O 1
ATOM 685 N N . GLY A 1 86 ? 8.597 2.245 12.439 1.00 86.88 86 GLY A N 1
ATOM 686 C CA . GLY A 1 86 ? 9.995 2.189 12.011 1.00 86.88 86 GLY A CA 1
ATOM 687 C C . GLY A 1 86 ? 10.237 1.234 10.845 1.00 86.88 86 GLY A C 1
ATOM 688 O O . GLY A 1 86 ? 9.314 0.619 10.318 1.00 86.88 86 GLY A O 1
ATOM 689 N N . ALA A 1 87 ? 11.494 1.172 10.398 1.00 83.44 87 ALA A N 1
ATOM 690 C CA . ALA A 1 87 ? 11.890 0.463 9.179 1.00 83.44 87 ALA A CA 1
ATOM 691 C C . ALA A 1 87 ? 12.005 -1.061 9.341 1.00 83.44 87 ALA A C 1
ATOM 693 O O . ALA A 1 87 ? 11.943 -1.783 8.347 1.00 83.44 87 ALA A O 1
ATOM 694 N N . ASP A 1 88 ? 12.137 -1.531 10.576 1.00 85.69 88 ASP A N 1
ATOM 695 C CA . ASP A 1 88 ? 12.246 -2.945 10.917 1.00 85.69 88 ASP A CA 1
ATOM 696 C C . ASP A 1 88 ? 10.897 -3.500 11.394 1.00 85.69 88 ASP A C 1
ATOM 698 O O . ASP A 1 88 ? 9.897 -2.782 11.475 1.00 85.69 88 ASP A O 1
ATOM 702 N N . SER A 1 89 ? 10.839 -4.796 11.698 1.00 85.94 89 SER A N 1
ATOM 703 C CA . SER A 1 89 ? 9.672 -5.383 12.363 1.00 85.94 89 SER A CA 1
ATOM 704 C C . SER A 1 89 ? 9.405 -4.704 13.709 1.00 85.94 89 SER A C 1
ATOM 706 O O . SER A 1 89 ? 10.343 -4.313 14.404 1.00 85.94 89 SER A O 1
ATOM 708 N N . CYS A 1 90 ? 8.129 -4.620 14.099 1.00 92.31 90 CYS A N 1
ATOM 709 C CA . CYS A 1 90 ? 7.747 -4.076 15.402 1.00 92.31 90 CYS A CA 1
ATOM 710 C C . CYS A 1 90 ? 8.533 -4.728 16.555 1.00 92.31 90 CYS A C 1
ATOM 712 O O . CYS A 1 90 ? 8.621 -5.958 16.642 1.00 92.31 90 CYS A O 1
ATOM 714 N N . THR A 1 91 ? 9.058 -3.909 17.466 1.00 93.38 91 THR A N 1
ATOM 715 C CA . THR A 1 91 ? 9.765 -4.385 18.660 1.00 93.38 91 THR A CA 1
ATOM 716 C C . THR A 1 91 ? 8.788 -4.956 19.697 1.00 93.38 91 THR A C 1
ATOM 718 O O . THR A 1 91 ? 7.591 -4.643 19.667 1.00 93.38 91 THR A O 1
ATOM 721 N N . PRO A 1 92 ? 9.261 -5.771 20.660 1.00 93.94 92 PRO A N 1
ATOM 722 C CA . PRO A 1 92 ? 8.425 -6.234 21.768 1.00 93.94 92 PRO A CA 1
ATOM 723 C C . PRO A 1 92 ? 7.761 -5.092 22.549 1.00 93.94 92 PRO A C 1
ATOM 725 O O . PRO A 1 92 ? 6.603 -5.210 22.938 1.00 93.94 92 PRO A O 1
ATOM 728 N N . GLU A 1 93 ? 8.461 -3.973 22.749 1.00 94.75 93 GLU A N 1
ATOM 729 C CA . GLU A 1 93 ? 7.938 -2.793 23.446 1.00 94.75 93 GLU A CA 1
ATOM 730 C C . GLU A 1 93 ? 6.815 -2.124 22.652 1.00 94.75 93 GLU A C 1
ATOM 732 O O . GLU A 1 93 ? 5.820 -1.703 23.238 1.00 94.75 93 GLU A O 1
ATOM 737 N N . GLN A 1 94 ? 6.946 -2.064 21.323 1.00 95.75 94 GLN A N 1
ATOM 738 C CA . GLN A 1 94 ? 5.896 -1.539 20.452 1.00 95.75 94 GLN A CA 1
ATOM 739 C C . GLN A 1 94 ? 4.653 -2.423 20.501 1.00 95.75 94 GLN A C 1
ATOM 741 O O . GLN A 1 94 ? 3.558 -1.901 20.675 1.00 95.75 94 GLN A O 1
ATOM 746 N N . PHE A 1 95 ? 4.805 -3.750 20.436 1.00 97.00 95 PHE A N 1
ATOM 747 C CA . PHE A 1 95 ? 3.676 -4.665 20.627 1.00 97.00 95 PHE A CA 1
ATOM 748 C C . PHE A 1 95 ? 3.046 -4.533 22.018 1.00 97.00 95 PHE A C 1
ATOM 750 O O . PHE A 1 95 ? 1.825 -4.544 22.131 1.00 97.00 95 PHE A O 1
ATOM 757 N N . ALA A 1 96 ? 3.851 -4.366 23.071 1.00 95.88 96 ALA A N 1
ATOM 758 C CA . ALA A 1 96 ? 3.357 -4.189 24.437 1.00 95.88 96 ALA A CA 1
ATOM 759 C C . ALA A 1 96 ? 2.595 -2.867 24.650 1.00 95.88 96 ALA A C 1
ATOM 761 O O . ALA A 1 96 ? 1.804 -2.766 25.589 1.00 95.88 96 ALA A O 1
ATOM 762 N N . ALA A 1 97 ? 2.831 -1.857 23.807 1.00 96.19 97 ALA A N 1
ATOM 763 C CA . ALA A 1 97 ? 2.087 -0.600 23.825 1.00 96.19 97 ALA A CA 1
ATOM 764 C C . ALA A 1 97 ? 0.702 -0.713 23.161 1.00 96.19 97 ALA A C 1
ATOM 766 O O . ALA A 1 97 ? -0.189 0.074 23.489 1.00 96.19 97 ALA A O 1
ATOM 767 N N . MET A 1 98 ? 0.516 -1.686 22.262 1.00 97.75 98 MET A N 1
ATOM 768 C CA . MET A 1 98 ? -0.761 -1.938 21.596 1.00 97.75 98 MET A CA 1
ATOM 769 C C . MET A 1 98 ? -1.761 -2.587 22.557 1.00 97.75 98 MET A C 1
ATOM 771 O O . MET A 1 98 ? -1.406 -3.359 23.451 1.00 97.75 98 MET A O 1
ATOM 775 N N . ARG A 1 99 ? -3.045 -2.301 22.358 1.00 97.38 99 ARG A N 1
ATOM 776 C CA . ARG A 1 99 ? -4.135 -2.771 23.220 1.00 97.38 99 ARG A CA 1
ATOM 777 C C . ARG A 1 99 ? -5.409 -3.034 22.426 1.00 97.38 99 ARG A C 1
ATOM 779 O O . ARG A 1 99 ? -5.565 -2.589 21.293 1.00 97.38 99 ARG A O 1
ATOM 786 N N . GLU A 1 100 ? -6.350 -3.735 23.054 1.00 98.44 100 GLU A N 1
ATOM 787 C CA . GLU A 1 100 ? -7.669 -4.01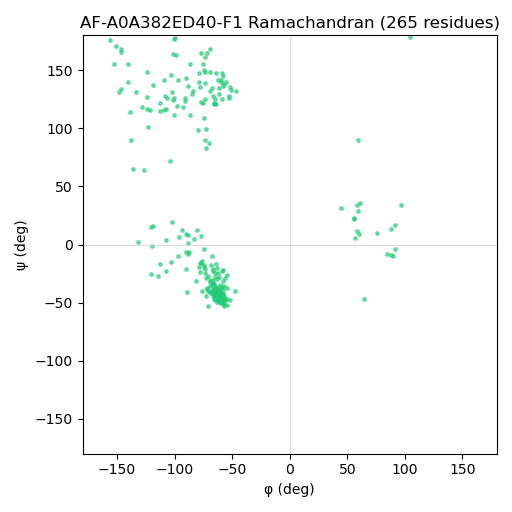7 22.479 1.00 98.44 100 GLU A CA 1
ATOM 788 C C . GLU A 1 100 ? -8.311 -2.758 21.867 1.00 98.44 100 GLU A C 1
ATOM 790 O O . GLU A 1 100 ? -8.354 -1.688 22.494 1.00 98.44 100 GLU A O 1
ATOM 795 N N . GLY A 1 101 ? -8.816 -2.907 20.640 1.00 98.19 101 GLY A N 1
ATOM 796 C CA . GLY A 1 101 ? -9.432 -1.832 19.860 1.00 98.19 101 GLY A CA 1
ATOM 797 C C . GLY A 1 101 ? -8.464 -1.011 19.004 1.00 98.19 101 GLY A C 1
ATOM 798 O O . GLY A 1 101 ? -8.935 -0.230 18.179 1.00 98.19 101 GLY A O 1
ATOM 799 N N . ASP A 1 102 ? -7.148 -1.187 19.155 1.00 98.75 102 ASP A N 1
ATOM 800 C CA . ASP A 1 102 ? -6.174 -0.635 18.209 1.00 98.75 102 ASP A CA 1
ATOM 801 C C . ASP A 1 102 ? -6.214 -1.393 16.867 1.00 98.75 102 ASP A C 1
ATOM 803 O O . ASP A 1 102 ? -6.758 -2.499 16.755 1.00 98.75 102 ASP A O 1
ATOM 807 N N . VAL A 1 103 ? -5.613 -0.799 15.836 1.00 98.81 103 VAL A N 1
ATOM 808 C CA . VAL A 1 103 ? -5.465 -1.390 14.497 1.00 98.81 103 VAL A CA 1
ATOM 809 C C . VAL A 1 103 ? -3.983 -1.532 14.169 1.00 98.81 103 VAL A C 1
ATOM 811 O O . VAL A 1 103 ? -3.217 -0.601 14.395 1.00 98.81 103 VAL A O 1
ATOM 814 N N . LEU A 1 104 ? -3.579 -2.662 13.589 1.00 98.56 104 LEU A N 1
ATOM 815 C CA . LEU A 1 104 ? -2.218 -2.879 13.088 1.00 98.56 104 LEU A CA 1
ATOM 816 C C . LEU A 1 104 ? -2.256 -3.196 11.593 1.00 98.56 104 LEU A C 1
ATOM 818 O O . LEU A 1 104 ? -2.771 -4.239 11.200 1.00 98.56 104 LEU A O 1
ATOM 822 N N . LEU A 1 105 ? -1.673 -2.326 10.770 1.00 97.81 105 LEU A N 1
ATOM 823 C CA . LEU A 1 105 ? -1.403 -2.583 9.357 1.00 97.81 105 LEU A CA 1
ATOM 824 C C . LEU A 1 105 ? 0.011 -3.152 9.231 1.00 97.81 105 LEU A C 1
ATOM 826 O O . LEU A 1 105 ? 0.980 -2.478 9.583 1.00 97.81 105 LEU A O 1
ATOM 830 N N . THR A 1 106 ? 0.155 -4.377 8.738 1.00 96.25 106 THR A N 1
ATOM 831 C CA . THR A 1 106 ? 1.465 -5.024 8.608 1.00 96.25 106 THR A CA 1
ATOM 832 C C . THR A 1 106 ? 1.539 -5.929 7.389 1.00 96.25 106 THR A C 1
ATOM 834 O O . THR A 1 106 ? 0.532 -6.234 6.769 1.00 96.25 106 THR A O 1
ATOM 837 N N . ASN A 1 107 ? 2.734 -6.373 7.030 1.00 93.88 107 ASN A N 1
ATOM 838 C CA . ASN A 1 107 ? 2.961 -7.467 6.088 1.00 93.88 107 ASN A CA 1
ATOM 839 C C . ASN A 1 107 ? 3.750 -8.625 6.722 1.00 93.88 107 ASN A C 1
ATOM 841 O O . ASN A 1 107 ? 4.249 -9.490 6.013 1.00 93.88 107 ASN A O 1
ATOM 845 N N . SER A 1 108 ? 3.852 -8.654 8.055 1.00 94.75 108 SER A N 1
ATOM 846 C CA . SER A 1 108 ? 4.536 -9.708 8.807 1.00 94.75 108 SER A CA 1
ATOM 847 C C . SER A 1 108 ? 3.604 -10.861 9.189 1.00 94.75 108 SER A C 1
ATOM 849 O O . SER A 1 108 ? 2.455 -10.648 9.574 1.00 94.75 108 SER A O 1
ATOM 851 N N . VAL A 1 109 ? 4.140 -12.085 9.164 1.00 95.69 109 VAL A N 1
ATOM 852 C CA . VAL A 1 109 ? 3.480 -13.302 9.664 1.00 95.69 109 VAL A CA 1
ATOM 853 C C . VAL A 1 109 ? 4.375 -13.938 10.725 1.00 95.69 109 VAL A C 1
ATOM 855 O O . VAL A 1 109 ? 5.383 -14.562 10.399 1.00 95.69 109 VAL A O 1
ATOM 858 N N . ASN A 1 110 ? 4.038 -13.725 12.000 1.00 95.81 110 ASN A N 1
ATOM 859 C CA . ASN A 1 110 ? 4.781 -14.255 13.146 1.00 95.81 110 ASN A CA 1
ATOM 860 C C . ASN A 1 110 ? 3.915 -14.372 14.416 1.00 95.81 110 ASN A C 1
ATOM 862 O O . ASN A 1 110 ? 2.751 -13.961 14.433 1.00 95.81 110 ASN A O 1
ATOM 866 N N . GLU A 1 111 ? 4.487 -14.931 15.486 1.00 97.38 111 GLU A N 1
ATOM 867 C CA . GLU A 1 111 ? 3.835 -15.126 16.786 1.00 97.38 111 GLU A CA 1
ATOM 868 C C . GLU A 1 111 ? 3.329 -13.827 17.407 1.00 97.38 111 GLU A C 1
ATOM 870 O O . GLU A 1 111 ? 2.211 -13.809 17.917 1.00 97.38 111 GLU A O 1
ATOM 875 N N . SER A 1 112 ? 4.104 -12.741 17.346 1.00 96.94 112 SER A N 1
ATOM 876 C CA . SER A 1 112 ? 3.718 -11.455 17.937 1.00 96.94 112 SER A CA 1
ATOM 877 C C . SER A 1 112 ? 2.507 -10.845 17.233 1.00 96.94 112 SER A C 1
ATOM 879 O O . SER A 1 112 ? 1.604 -10.338 17.893 1.00 96.94 112 SER A O 1
ATOM 881 N N . VAL A 1 113 ? 2.441 -10.950 15.901 1.00 97.56 113 VAL A N 1
ATOM 882 C CA . VAL A 1 113 ? 1.286 -10.497 15.108 1.00 97.56 113 VAL A CA 1
ATOM 883 C C . VAL A 1 113 ? 0.035 -11.304 15.463 1.00 97.56 113 VAL A C 1
ATOM 885 O O . VAL A 1 113 ? -1.030 -10.726 15.684 1.00 97.56 113 VAL A O 1
ATOM 888 N N . ARG A 1 114 ? 0.160 -12.632 15.587 1.00 98.12 114 ARG A N 1
ATOM 889 C CA . ARG A 1 114 ? -0.954 -13.489 16.013 1.00 98.12 114 ARG A CA 1
ATOM 890 C C . ARG A 1 114 ? -1.407 -13.168 17.437 1.00 98.12 114 ARG A C 1
ATOM 892 O O . ARG A 1 114 ? -2.601 -13.022 17.673 1.00 98.12 114 ARG A O 1
ATOM 899 N N . ALA A 1 115 ? -0.463 -13.024 18.366 1.00 97.88 115 ALA A N 1
ATOM 900 C CA . ALA A 1 115 ? -0.750 -12.688 19.755 1.00 97.88 115 ALA A CA 1
ATOM 901 C C . ALA A 1 115 ? -1.454 -11.329 19.872 1.00 97.88 115 ALA A C 1
ATOM 903 O O . ALA A 1 115 ? -2.418 -11.215 20.624 1.00 97.88 115 ALA A O 1
ATOM 904 N N . ALA A 1 116 ? -1.030 -10.329 19.088 1.00 98.06 116 ALA A N 1
ATOM 905 C CA . ALA A 1 116 ? -1.695 -9.032 19.007 1.00 98.06 116 ALA A CA 1
ATOM 906 C C . ALA A 1 116 ? -3.163 -9.181 18.572 1.00 98.06 116 ALA A C 1
ATOM 908 O O . ALA A 1 116 ? -4.069 -8.654 19.222 1.00 98.06 116 ALA A O 1
ATOM 909 N N . ARG A 1 117 ? -3.420 -9.962 17.517 1.00 98.44 117 ARG A N 1
ATOM 910 C CA . ARG A 1 117 ? -4.787 -10.248 17.067 1.00 98.44 117 ARG A CA 1
ATOM 911 C C . ARG A 1 117 ? -5.614 -10.957 18.141 1.00 98.44 117 ARG A C 1
ATOM 913 O O . ARG A 1 117 ? -6.764 -10.586 18.371 1.00 98.44 117 ARG A O 1
ATOM 920 N N . ASP A 1 118 ? -5.038 -11.950 18.813 1.00 98.25 118 ASP A N 1
ATOM 921 C CA . ASP A 1 118 ? -5.737 -12.764 19.813 1.00 98.25 118 ASP A CA 1
ATOM 922 C C . ASP A 1 118 ? -6.131 -11.961 21.075 1.00 98.25 118 ASP A C 1
ATOM 924 O O . ASP A 1 118 ? -7.078 -12.343 21.763 1.00 98.25 118 ASP A O 1
ATOM 928 N N . VAL A 1 119 ? -5.484 -10.817 21.351 1.00 97.25 119 VAL A N 1
ATOM 929 C CA . VAL A 1 119 ? -5.869 -9.880 22.433 1.00 97.25 119 VAL A CA 1
ATOM 930 C C . VAL A 1 119 ? -6.7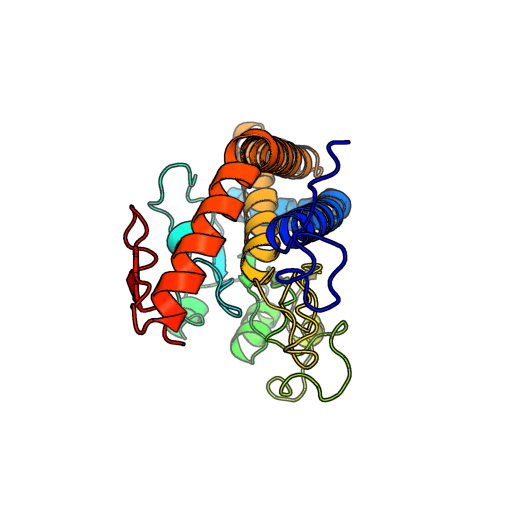98 -8.744 21.977 1.00 97.25 119 VAL A C 1
ATOM 932 O O . VAL A 1 119 ? -7.018 -7.786 22.717 1.00 97.25 119 VAL A O 1
ATOM 935 N N . GLY A 1 120 ? -7.368 -8.838 20.772 1.00 98.00 120 GLY A N 1
ATOM 936 C CA . GLY A 1 120 ? -8.406 -7.920 20.292 1.00 98.00 120 GLY A CA 1
ATOM 937 C C . GLY A 1 120 ? -7.901 -6.692 19.529 1.00 98.00 120 GLY A C 1
ATOM 938 O O . GLY A 1 120 ? -8.657 -5.734 19.354 1.00 98.00 120 GLY A O 1
ATOM 939 N N . ILE A 1 121 ? -6.649 -6.698 19.060 1.00 98.69 121 ILE A N 1
ATOM 940 C CA . ILE A 1 121 ? -6.165 -5.723 18.068 1.00 98.69 121 ILE A CA 1
ATOM 941 C C . ILE A 1 121 ? -6.681 -6.149 16.689 1.00 98.69 121 ILE A C 1
ATOM 943 O O . ILE A 1 121 ? -6.621 -7.324 16.319 1.00 98.69 121 ILE A O 1
ATOM 947 N N . TYR A 1 122 ? -7.191 -5.206 15.897 1.00 98.75 122 TYR A N 1
ATOM 948 C CA . TYR A 1 122 ? -7.605 -5.495 14.526 1.00 98.75 122 TYR A CA 1
ATOM 949 C C . TYR A 1 122 ? -6.378 -5.522 13.609 1.00 98.75 122 TYR A C 1
ATOM 951 O O . TYR A 1 122 ? -5.871 -4.482 13.186 1.00 98.75 122 TYR A O 1
ATOM 959 N N . VAL A 1 123 ? -5.882 -6.725 13.322 1.00 98.75 123 VAL A N 1
ATOM 960 C CA . VAL A 1 123 ? -4.671 -6.933 12.523 1.00 98.75 123 VAL A CA 1
ATOM 961 C C . VAL A 1 123 ? -5.030 -7.076 11.048 1.00 98.75 123 VAL A C 1
ATOM 963 O O . VAL A 1 123 ? -5.785 -7.967 10.656 1.00 98.75 123 VAL A O 1
ATOM 966 N N . VAL A 1 124 ? -4.444 -6.226 10.214 1.00 98.62 124 VAL A N 1
ATOM 967 C CA . VAL A 1 124 ? -4.582 -6.250 8.761 1.00 98.62 124 VAL A CA 1
ATOM 968 C C . VAL A 1 124 ? -3.243 -6.636 8.151 1.00 98.62 124 VAL A C 1
ATOM 970 O O . VAL A 1 124 ? -2.274 -5.887 8.274 1.00 98.62 124 VAL A O 1
ATOM 973 N N . VAL A 1 125 ? -3.188 -7.794 7.490 1.00 97.81 125 VAL A N 1
ATOM 974 C CA . VAL A 1 125 ? -1.972 -8.278 6.824 1.00 97.81 125 VAL A CA 1
ATOM 975 C C . VAL A 1 125 ? -2.052 -8.030 5.325 1.00 97.81 125 VAL A C 1
ATOM 977 O O . VAL A 1 125 ? -2.984 -8.476 4.660 1.00 97.81 125 VAL A O 1
ATOM 980 N N . PHE A 1 126 ? -1.061 -7.330 4.788 1.00 95.56 126 PHE A N 1
ATOM 981 C CA . PHE A 1 126 ? -0.901 -7.070 3.366 1.00 95.56 126 PHE A CA 1
ATOM 982 C C . PHE A 1 126 ? -0.047 -8.201 2.799 1.00 95.56 126 PHE A C 1
ATOM 984 O O . PHE A 1 126 ? 1.043 -8.479 3.305 1.00 95.56 126 PHE A O 1
ATOM 991 N N . THR A 1 127 ? -0.529 -8.865 1.755 1.00 94.19 127 THR A N 1
ATOM 992 C CA . THR A 1 127 ? 0.288 -9.860 1.047 1.00 94.19 127 THR A CA 1
ATOM 993 C C . THR A 1 127 ? 1.500 -9.188 0.392 1.00 94.19 127 THR A C 1
ATOM 995 O O . THR A 1 127 ? 1.446 -8.032 -0.026 1.00 94.19 127 THR A O 1
ATOM 998 N N . THR A 1 128 ? 2.622 -9.898 0.305 1.00 91.44 128 THR A N 1
ATOM 999 C 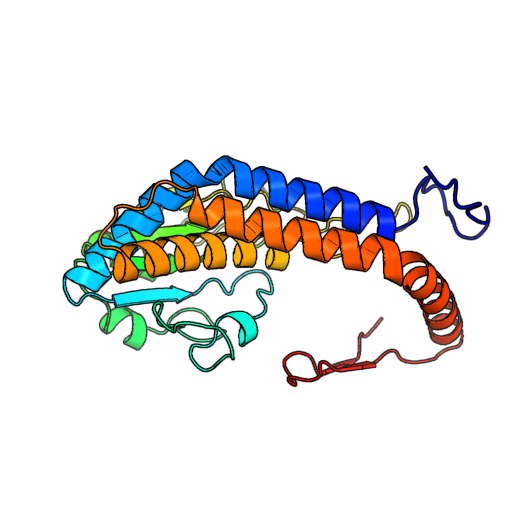CA . THR A 1 128 ? 3.846 -9.430 -0.360 1.00 91.44 128 THR A CA 1
ATOM 1000 C C . THR A 1 128 ? 4.635 -10.631 -0.872 1.00 91.44 128 THR A C 1
ATOM 1002 O O . THR A 1 128 ? 4.517 -11.730 -0.336 1.00 91.44 128 THR A O 1
ATOM 1005 N N . CYS A 1 129 ? 5.467 -10.437 -1.891 1.00 88.62 129 CYS A N 1
ATOM 1006 C CA . CYS A 1 129 ? 6.271 -11.489 -2.525 1.00 88.62 129 CYS A CA 1
ATOM 1007 C C . CYS A 1 129 ? 7.386 -12.076 -1.637 1.00 88.62 129 CYS A C 1
ATOM 1009 O O . CYS A 1 129 ? 7.969 -13.098 -1.980 1.00 88.62 129 CYS A O 1
ATOM 1011 N N . TYR A 1 130 ? 7.658 -11.466 -0.483 1.00 88.12 130 TYR A N 1
ATOM 1012 C CA . TYR A 1 130 ? 8.680 -11.910 0.475 1.00 88.12 130 TYR A CA 1
ATOM 1013 C C . TYR A 1 130 ? 8.131 -12.763 1.619 1.00 88.12 130 TYR A C 1
ATOM 1015 O O . TYR A 1 130 ? 8.903 -13.315 2.400 1.00 88.12 130 TYR A O 1
ATOM 1023 N N . VAL A 1 131 ? 6.808 -12.846 1.737 1.00 91.81 131 VAL A N 1
ATOM 1024 C CA . VAL A 1 131 ? 6.116 -13.563 2.807 1.00 91.81 131 VAL A CA 1
ATOM 1025 C C . VAL A 1 131 ? 5.203 -14.575 2.152 1.00 91.81 131 VAL A C 1
ATOM 1027 O O . VAL A 1 131 ? 4.419 -14.231 1.261 1.00 91.81 131 VAL A O 1
ATOM 1030 N N . ASN A 1 132 ? 5.323 -15.838 2.560 1.00 93.88 132 ASN A N 1
ATOM 1031 C CA . ASN A 1 132 ? 4.542 -16.894 1.940 1.00 93.88 132 ASN A CA 1
ATOM 1032 C C . ASN A 1 132 ? 3.049 -16.608 2.146 1.00 93.88 132 ASN A C 1
ATOM 1034 O O . ASN A 1 132 ? 2.614 -16.283 3.251 1.00 93.88 132 ASN A O 1
ATOM 1038 N N . ASN A 1 133 ? 2.275 -16.661 1.069 1.00 94.19 133 ASN A N 1
ATOM 1039 C CA . ASN A 1 133 ? 0.866 -16.293 1.063 1.00 94.19 133 ASN A CA 1
ATOM 1040 C C . ASN A 1 133 ? 0.125 -17.105 -0.008 1.00 94.19 133 ASN A C 1
ATOM 1042 O O . ASN A 1 133 ? 0.744 -17.815 -0.800 1.00 94.19 133 ASN A O 1
ATOM 1046 N N . ARG A 1 134 ? -1.207 -17.030 -0.020 1.00 92.19 134 ARG A N 1
ATOM 1047 C CA . ARG A 1 134 ? -2.059 -17.858 -0.889 1.00 92.19 134 ARG A CA 1
ATOM 1048 C C . ARG A 1 134 ? -1.792 -17.704 -2.395 1.00 92.19 134 ARG A C 1
ATOM 1050 O O . ARG A 1 134 ? -2.126 -18.609 -3.151 1.00 92.19 134 ARG A O 1
ATOM 1057 N N . ASN A 1 135 ? -1.206 -16.583 -2.821 1.00 89.19 135 ASN A N 1
ATOM 1058 C CA . ASN A 1 135 ? -0.907 -16.288 -4.224 1.00 89.19 135 ASN A CA 1
ATOM 1059 C C . ASN A 1 135 ? 0.493 -16.776 -4.633 1.00 89.19 135 ASN A C 1
ATOM 1061 O O . ASN A 1 135 ? 0.854 -16.730 -5.810 1.00 89.19 135 ASN A O 1
ATOM 1065 N N . THR A 1 136 ? 1.289 -17.255 -3.675 1.00 90.12 136 THR A N 1
ATOM 1066 C CA . THR A 1 136 ? 2.631 -17.772 -3.920 1.00 90.12 136 THR A CA 1
ATOM 1067 C C . THR A 1 136 ? 2.572 -19.245 -4.334 1.00 90.12 136 THR A C 1
ATOM 1069 O O . THR A 1 136 ? 1.986 -20.061 -3.619 1.00 90.12 136 THR A O 1
ATOM 1072 N N . PRO A 1 137 ? 3.220 -19.650 -5.443 1.00 89.69 137 PRO A N 1
ATOM 1073 C CA . PRO A 1 137 ? 3.328 -21.065 -5.776 1.00 89.69 137 PRO A CA 1
ATOM 1074 C C . PRO A 1 137 ? 4.106 -21.836 -4.701 1.00 89.69 137 PRO A C 1
ATOM 1076 O O . PRO A 1 137 ? 5.118 -21.364 -4.178 1.00 89.69 137 PRO A O 1
ATOM 1079 N N .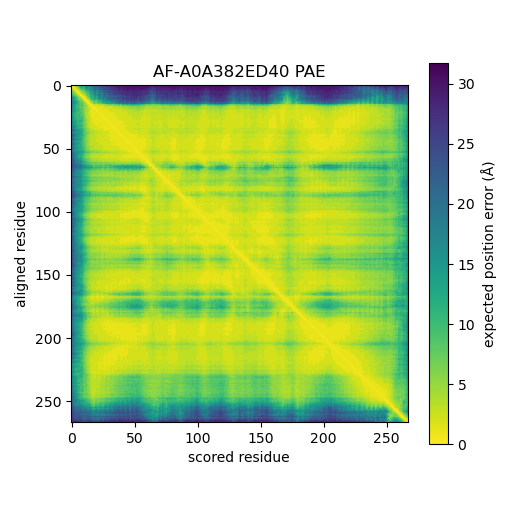 GLN A 1 138 ? 3.663 -23.058 -4.403 1.00 87.06 138 GLN A N 1
ATOM 1080 C CA . GLN A 1 138 ? 4.242 -23.879 -3.340 1.00 87.06 138 GLN A CA 1
ATOM 1081 C C . GLN A 1 138 ? 5.767 -24.033 -3.489 1.00 87.06 138 GLN A C 1
ATOM 1083 O O . GLN A 1 138 ? 6.271 -24.423 -4.544 1.00 87.06 138 GLN A O 1
ATOM 1088 N N . GLY A 1 139 ? 6.500 -23.738 -2.412 1.00 86.00 139 GLY A N 1
ATOM 1089 C CA . GLY A 1 139 ? 7.958 -23.882 -2.349 1.00 86.00 139 GLY A CA 1
ATOM 1090 C C . GLY A 1 139 ? 8.755 -22.801 -3.087 1.00 86.00 139 GLY A C 1
ATOM 1091 O O . GLY A 1 139 ? 9.961 -22.968 -3.253 1.00 86.00 139 GLY A O 1
ATOM 1092 N N . LYS A 1 140 ? 8.117 -21.715 -3.551 1.00 87.38 140 LYS A N 1
ATOM 1093 C CA . 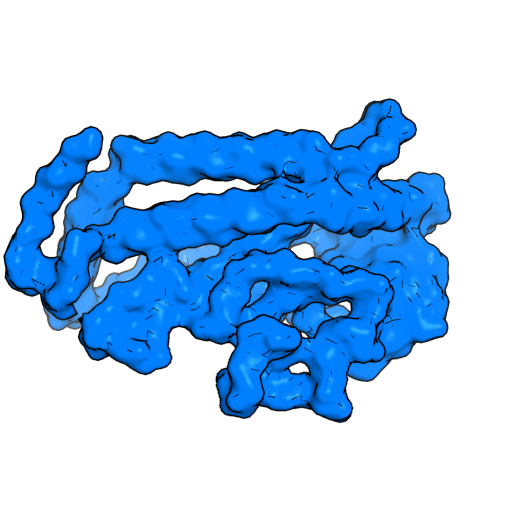LYS A 1 140 ? 8.813 -20.587 -4.203 1.00 87.38 140 LYS A CA 1
ATOM 1094 C C . LYS A 1 140 ? 9.254 -19.481 -3.252 1.00 87.38 140 LYS A C 1
ATOM 1096 O O . LYS A 1 140 ? 10.171 -18.743 -3.589 1.00 87.38 140 LYS A O 1
ATOM 1101 N N . VAL A 1 141 ? 8.643 -19.394 -2.076 1.00 88.25 141 VAL A N 1
ATOM 1102 C CA . VAL A 1 141 ? 9.045 -18.493 -0.989 1.00 88.25 141 VAL A CA 1
ATOM 1103 C C . VAL A 1 141 ? 9.295 -19.341 0.250 1.00 88.25 141 VAL A C 1
ATOM 1105 O O . VAL A 1 141 ? 8.675 -20.395 0.420 1.00 88.25 141 VAL A O 1
ATOM 1108 N N . ASN A 1 142 ? 10.228 -18.898 1.093 1.00 90.25 142 ASN A N 1
ATOM 1109 C CA . ASN A 1 142 ? 10.513 -19.565 2.358 1.00 90.25 142 ASN A CA 1
ATOM 1110 C C . ASN A 1 142 ? 9.227 -19.693 3.191 1.00 90.25 142 ASN A C 1
ATOM 1112 O O . ASN A 1 142 ? 8.435 -18.748 3.221 1.00 90.25 142 ASN A O 1
ATOM 1116 N N . PRO A 1 143 ? 9.008 -20.834 3.865 1.00 92.94 143 PRO A N 1
ATOM 1117 C CA . PRO A 1 143 ? 7.864 -20.978 4.750 1.00 92.94 143 PRO A CA 1
ATOM 1118 C C . PRO A 1 143 ? 7.921 -19.917 5.851 1.00 92.94 143 PRO A C 1
ATOM 1120 O O . PRO A 1 143 ? 8.996 -19.592 6.366 1.00 92.94 143 PRO A O 1
ATOM 1123 N N . ASN A 1 144 ? 6.755 -19.383 6.211 1.00 94.25 144 ASN A N 1
ATOM 1124 C CA . ASN A 1 144 ? 6.644 -18.526 7.382 1.00 94.25 144 ASN A CA 1
ATOM 1125 C C . ASN A 1 144 ? 6.838 -19.370 8.649 1.00 94.25 144 ASN A C 1
ATOM 1127 O O . ASN A 1 144 ? 6.802 -20.604 8.617 1.00 94.25 144 ASN A O 1
ATOM 1131 N N . VAL A 1 145 ? 7.006 -18.706 9.790 1.00 92.62 145 VAL A N 1
ATOM 1132 C CA . VAL A 1 145 ? 7.090 -19.409 11.070 1.00 92.62 145 VAL A CA 1
ATOM 1133 C C . VAL A 1 145 ? 5.843 -20.270 11.300 1.00 92.62 145 VAL A C 1
ATOM 1135 O O . VAL A 1 145 ? 4.722 -19.856 11.001 1.00 92.62 145 VAL A O 1
ATOM 1138 N N . ASN A 1 146 ? 6.050 -21.488 11.806 1.00 95.81 146 ASN A N 1
ATOM 1139 C CA . ASN A 1 146 ? 5.000 -22.487 12.036 1.00 95.81 146 ASN A CA 1
ATOM 1140 C C . ASN A 1 146 ? 4.165 -22.848 10.787 1.00 95.81 146 ASN A C 1
ATOM 1142 O O . ASN A 1 146 ? 3.036 -23.313 10.938 1.00 95.81 146 ASN A O 1
ATOM 1146 N N . ASP A 1 147 ? 4.692 -22.612 9.577 1.00 94.62 147 ASP A N 1
ATOM 1147 C CA . ASP A 1 147 ? 3.991 -22.790 8.295 1.00 94.62 147 ASP A CA 1
ATOM 1148 C C . ASP A 1 147 ? 2.674 -21.996 8.188 1.00 94.62 147 ASP A C 1
ATOM 1150 O O . ASP A 1 147 ? 1.791 -22.332 7.397 1.00 94.62 147 ASP A O 1
ATOM 1154 N N . TRP A 1 148 ? 2.529 -20.930 8.981 1.00 96.88 148 TRP A N 1
ATOM 1155 C CA . TRP A 1 148 ? 1.333 -20.092 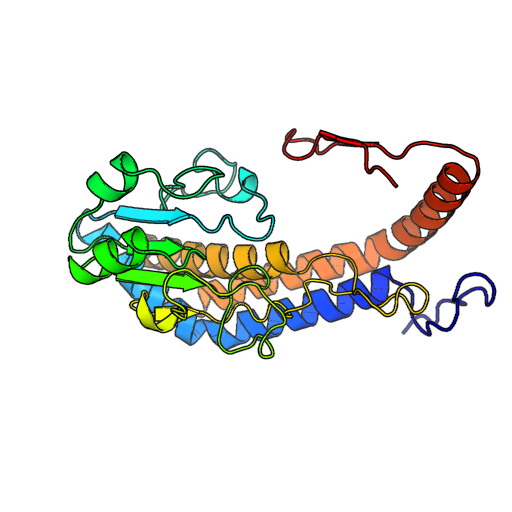8.971 1.00 96.88 148 TRP A CA 1
ATOM 1156 C C . TRP A 1 148 ? 1.210 -19.280 7.689 1.00 96.88 148 TRP A C 1
ATOM 1158 O O . TRP A 1 148 ? 2.191 -18.818 7.112 1.00 96.88 148 TRP A O 1
ATOM 1168 N N . MET A 1 149 ? -0.024 -19.029 7.287 1.00 96.69 149 MET A N 1
ATOM 1169 C CA . MET A 1 149 ? -0.387 -18.108 6.220 1.00 96.69 149 MET A CA 1
ATOM 1170 C C . MET A 1 149 ? -0.877 -16.780 6.821 1.00 96.69 149 MET A C 1
ATOM 1172 O O . MET A 1 149 ? -1.201 -16.725 8.011 1.00 96.69 149 MET A O 1
ATOM 1176 N N . PRO A 1 150 ? -0.952 -15.686 6.042 1.00 97.38 150 PRO A N 1
ATOM 1177 C CA . PRO A 1 150 ? -1.510 -14.416 6.512 1.00 97.38 150 PRO A CA 1
ATOM 1178 C C . PRO A 1 150 ? -2.861 -14.562 7.227 1.00 97.38 150 PRO A C 1
ATOM 1180 O O . PRO A 1 150 ? -3.092 -13.938 8.262 1.00 97.38 150 PRO A O 1
ATOM 1183 N N . GLU A 1 151 ? -3.729 -15.436 6.720 1.00 97.69 151 GLU A N 1
ATOM 1184 C CA . GLU A 1 151 ? -5.038 -15.750 7.290 1.00 97.69 151 GLU A CA 1
ATOM 1185 C C . GLU A 1 151 ? -4.963 -16.343 8.712 1.00 97.69 151 GLU A C 1
ATOM 1187 O O . GLU A 1 151 ? -5.876 -16.138 9.511 1.00 97.69 151 GLU A O 1
ATOM 1192 N N . ASP A 1 152 ? -3.869 -17.020 9.070 1.00 98.12 152 ASP A N 1
ATOM 1193 C CA . ASP A 1 152 ? -3.691 -17.635 10.392 1.00 98.12 152 ASP A CA 1
ATOM 1194 C C . ASP A 1 152 ? -3.344 -16.622 11.488 1.00 98.12 152 ASP A C 1
ATOM 1196 O O . ASP A 1 152 ? -3.465 -16.938 12.675 1.00 98.12 152 ASP A O 1
ATOM 1200 N N . VAL A 1 153 ? -2.931 -15.405 11.119 1.00 98.19 153 VAL A N 1
ATOM 1201 C CA . VAL A 1 153 ? -2.510 -14.359 12.068 1.00 98.19 153 VAL A CA 1
ATOM 1202 C C . VAL A 1 153 ? -3.357 -13.090 11.967 1.00 98.19 153 VAL A C 1
ATOM 1204 O O . VAL A 1 153 ? -3.520 -12.391 12.963 1.00 98.19 153 VAL A O 1
ATOM 1207 N N . ALA A 1 154 ? -3.964 -12.817 10.812 1.00 98.25 154 ALA A N 1
ATOM 1208 C CA . ALA A 1 154 ? -4.709 -11.588 10.560 1.00 98.25 154 ALA A CA 1
ATOM 1209 C C . ALA A 1 154 ? -6.180 -11.653 11.001 1.00 98.25 154 ALA A C 1
ATOM 1211 O O . ALA A 1 154 ? -6.805 -12.711 11.008 1.00 98.25 154 ALA A O 1
ATOM 1212 N N . SER A 1 155 ? -6.756 -10.484 11.279 1.00 98.50 155 SER A N 1
ATOM 1213 C CA . SER A 1 155 ? -8.207 -10.257 11.281 1.00 98.50 155 SER A CA 1
ATOM 1214 C C . SER A 1 155 ? -8.733 -10.031 9.856 1.00 98.50 155 SER A C 1
ATOM 1216 O O . SER A 1 155 ? -9.868 -10.388 9.546 1.00 98.50 155 SER A O 1
ATOM 1218 N N . ARG A 1 156 ? -7.906 -9.443 8.977 1.00 98.12 156 ARG A N 1
ATOM 1219 C CA . ARG A 1 156 ? -8.193 -9.227 7.550 1.00 98.12 156 ARG A CA 1
ATOM 1220 C C . ARG A 1 156 ? -6.912 -9.341 6.730 1.00 98.12 156 ARG A C 1
ATOM 1222 O O . ARG A 1 156 ? -5.905 -8.736 7.077 1.00 98.12 156 ARG A O 1
ATOM 1229 N N . VAL A 1 157 ? -6.964 -10.075 5.623 1.00 98.06 157 VAL A N 1
ATOM 1230 C CA . VAL A 1 157 ? -5.874 -10.122 4.640 1.00 98.06 157 VAL A CA 1
ATOM 1231 C C . VAL A 1 157 ? -6.242 -9.249 3.449 1.00 98.06 157 VAL A C 1
ATOM 1233 O O . VAL A 1 157 ? -7.352 -9.370 2.927 1.00 98.06 157 VAL A O 1
ATOM 1236 N N . ILE A 1 158 ? -5.316 -8.388 3.033 1.00 97.44 158 ILE A N 1
ATOM 1237 C CA . ILE A 1 158 ? -5.430 -7.542 1.845 1.00 97.44 158 ILE A CA 1
ATOM 1238 C C . ILE A 1 158 ? -4.512 -8.091 0.760 1.00 97.44 158 ILE A C 1
ATOM 1240 O O . ILE A 1 158 ? -3.313 -8.306 0.978 1.00 97.44 158 ILE A O 1
ATOM 1244 N N . ASP A 1 159 ? -5.095 -8.341 -0.409 1.00 95.12 159 ASP A N 1
ATOM 1245 C CA . ASP A 1 159 ? -4.321 -8.681 -1.591 1.00 95.12 159 ASP A CA 1
ATOM 1246 C C . ASP A 1 159 ? -3.623 -7.424 -2.099 1.00 95.12 159 ASP A C 1
ATOM 1248 O O . ASP A 1 159 ? -4.255 -6.388 -2.287 1.00 95.12 159 ASP A O 1
ATOM 1252 N N . SER A 1 160 ? -2.307 -7.486 -2.252 1.00 93.44 160 SER A N 1
ATOM 1253 C CA . SER A 1 160 ? -1.548 -6.353 -2.761 1.00 93.44 160 SER A CA 1
ATOM 1254 C C . SER A 1 160 ? -1.448 -6.349 -4.275 1.00 93.44 160 SER A C 1
ATOM 1256 O O . SER A 1 160 ? -0.904 -5.392 -4.826 1.00 93.44 160 SER A O 1
ATOM 1258 N N . HIS A 1 161 ? -1.904 -7.427 -4.930 1.00 93.81 161 HIS A N 1
ATOM 1259 C CA . HIS A 1 161 ? -1.725 -7.698 -6.358 1.00 93.81 161 HIS A CA 1
ATOM 1260 C C . HIS A 1 161 ? -0.254 -7.712 -6.805 1.00 93.81 161 HIS A C 1
ATOM 1262 O O . HIS A 1 161 ? 0.039 -7.852 -7.991 1.00 93.81 161 HIS A O 1
ATOM 1268 N N . ILE A 1 162 ? 0.697 -7.605 -5.865 1.00 91.81 162 ILE A N 1
ATOM 1269 C CA . ILE A 1 162 ? 2.129 -7.666 -6.145 1.00 91.81 162 ILE A CA 1
ATOM 1270 C C . ILE A 1 162 ? 2.433 -9.087 -6.637 1.00 91.81 162 ILE A C 1
ATOM 1272 O O . ILE A 1 162 ? 2.213 -10.045 -5.887 1.00 91.81 162 ILE A O 1
ATOM 1276 N N . PRO A 1 163 ? 2.981 -9.258 -7.854 1.00 88.75 163 PRO A N 1
ATOM 1277 C CA . PRO A 1 163 ? 3.352 -10.577 -8.345 1.00 88.75 163 PRO A CA 1
ATOM 1278 C C . PRO A 1 163 ? 4.356 -11.254 -7.409 1.00 88.75 163 PRO A C 1
ATOM 1280 O O . PRO A 1 163 ? 5.247 -10.598 -6.866 1.00 88.75 163 PRO A O 1
ATOM 1283 N N . TRP A 1 164 ? 4.275 -12.578 -7.250 1.00 87.00 164 TRP A N 1
ATOM 1284 C CA . TRP A 1 164 ? 5.180 -13.314 -6.352 1.00 87.00 164 TRP A CA 1
ATOM 1285 C C . TRP A 1 164 ? 6.657 -13.220 -6.776 1.00 87.00 164 TRP A C 1
ATOM 1287 O O . TRP A 1 164 ? 7.542 -13.331 -5.937 1.00 87.00 164 TRP A O 1
ATOM 1297 N N . HIS A 1 165 ? 6.931 -12.974 -8.059 1.00 86.12 165 HIS A N 1
ATOM 1298 C CA . HIS A 1 165 ? 8.277 -12.727 -8.589 1.00 86.12 165 HIS A CA 1
ATOM 1299 C C . HIS A 1 165 ? 8.740 -11.266 -8.427 1.00 86.12 165 HIS A C 1
ATOM 1301 O O . HIS A 1 165 ? 9.808 -10.911 -8.916 1.00 86.12 165 HIS A O 1
ATOM 1307 N N . GLN A 1 166 ? 7.944 -10.426 -7.751 1.00 83.69 166 GLN A N 1
ATOM 1308 C CA . GLN A 1 166 ? 8.155 -9.006 -7.448 1.00 83.69 166 GLN A CA 1
ATOM 1309 C C . GLN A 1 166 ? 8.203 -8.057 -8.653 1.00 83.69 166 GLN A C 1
ATOM 1311 O O . GLN A 1 166 ? 7.613 -6.977 -8.592 1.00 83.69 166 GLN A O 1
ATOM 1316 N N . GLY A 1 167 ? 8.946 -8.403 -9.701 1.00 88.69 167 GLY A N 1
ATOM 1317 C CA . GLY A 1 167 ? 9.243 -7.513 -10.817 1.00 88.69 167 GLY A CA 1
ATOM 1318 C C . GLY A 1 167 ? 8.068 -7.288 -11.764 1.00 88.69 167 GLY A C 1
ATOM 1319 O O . GLY A 1 167 ? 7.214 -8.152 -11.954 1.00 88.69 167 GLY A O 1
ATOM 1320 N N . LEU A 1 168 ? 8.057 -6.103 -12.368 1.00 91.94 168 LEU A N 1
ATOM 1321 C CA . LEU A 1 168 ? 7.060 -5.635 -13.331 1.00 91.94 168 LEU A CA 1
ATOM 1322 C C . LEU A 1 168 ? 7.601 -5.584 -14.766 1.00 91.94 168 LEU A C 1
ATOM 1324 O O . LEU A 1 168 ? 6.908 -5.099 -15.651 1.00 91.94 168 LEU A O 1
ATOM 1328 N N . VAL A 1 169 ? 8.835 -6.024 -15.003 1.00 90.50 169 VAL A N 1
ATOM 1329 C CA . VAL A 1 169 ? 9.484 -6.000 -16.321 1.00 90.50 169 VAL A CA 1
ATOM 1330 C C . VAL A 1 169 ? 10.139 -7.348 -16.576 1.00 90.50 169 VAL A C 1
ATOM 1332 O O . VAL A 1 169 ? 10.877 -7.844 -15.721 1.00 90.50 169 VAL A O 1
ATOM 1335 N N . PHE A 1 170 ? 9.900 -7.937 -17.743 1.00 87.81 170 PHE A N 1
ATOM 1336 C CA . PHE A 1 170 ? 10.558 -9.165 -18.163 1.00 87.81 170 PHE A CA 1
ATOM 1337 C C . PHE A 1 170 ? 11.737 -8.858 -19.094 1.00 87.81 170 PHE A C 1
ATOM 1339 O O . PHE A 1 170 ? 11.566 -8.332 -20.190 1.00 87.81 170 PHE A O 1
ATOM 1346 N N . ALA A 1 171 ? 12.944 -9.241 -18.677 1.00 84.75 171 ALA A N 1
ATOM 1347 C CA . ALA A 1 171 ? 14.135 -9.189 -19.519 1.00 84.75 171 ALA A CA 1
ATOM 1348 C C . ALA A 1 171 ? 14.432 -10.601 -20.063 1.00 84.75 171 ALA A C 1
ATOM 1350 O O . ALA A 1 171 ? 14.806 -11.470 -19.272 1.00 84.75 171 ALA A O 1
ATOM 1351 N N . PRO A 1 172 ? 14.274 -10.870 -21.376 1.00 80.75 172 PRO A N 1
ATOM 1352 C CA . PRO A 1 172 ? 14.517 -12.195 -21.960 1.00 80.75 172 PRO A CA 1
ATOM 1353 C C . PRO A 1 172 ? 15.902 -12.793 -21.675 1.00 80.75 172 PRO A C 1
ATOM 1355 O O . PRO A 1 172 ? 16.064 -14.011 -21.689 1.00 80.75 172 PRO A O 1
ATOM 1358 N N . GLU A 1 173 ? 16.899 -11.947 -21.434 1.00 79.25 173 GLU A N 1
ATOM 1359 C CA . GLU A 1 173 ? 18.282 -12.319 -21.140 1.00 79.25 173 GLU A CA 1
ATOM 1360 C C . GLU A 1 173 ? 18.486 -12.786 -19.695 1.00 79.25 173 GLU A C 1
ATOM 1362 O O . GLU A 1 173 ? 19.504 -13.410 -19.402 1.00 79.25 173 GLU A O 1
ATOM 1367 N N . ILE A 1 174 ? 17.523 -12.504 -18.813 1.00 80.31 174 ILE A N 1
ATOM 1368 C CA . ILE A 1 174 ? 17.483 -12.964 -17.421 1.00 80.31 174 ILE A CA 1
ATOM 1369 C C . ILE A 1 174 ? 16.125 -13.651 -17.192 1.00 80.31 174 ILE A C 1
ATOM 1371 O O . ILE A 1 174 ? 15.287 -13.160 -16.432 1.00 80.31 174 ILE A O 1
ATOM 1375 N N . PRO A 1 175 ? 15.849 -14.775 -17.878 1.00 77.94 175 PRO A N 1
ATOM 1376 C CA . PRO A 1 175 ? 14.529 -15.402 -17.859 1.00 77.94 175 PRO A CA 1
ATOM 1377 C C . PRO A 1 175 ? 14.121 -15.915 -16.469 1.00 77.94 175 PRO A C 1
ATOM 1379 O O . PRO A 1 175 ? 12.945 -16.184 -16.229 1.00 77.94 175 PRO A O 1
ATOM 1382 N N . GLU A 1 176 ? 15.075 -16.064 -15.551 1.00 78.12 176 GLU A N 1
ATOM 1383 C CA . GLU A 1 176 ? 14.851 -16.509 -14.181 1.00 78.12 176 GLU A CA 1
ATOM 1384 C C . GLU A 1 176 ? 14.212 -15.435 -13.289 1.00 78.12 176 GLU A C 1
ATOM 1386 O O . GLU A 1 176 ? 13.689 -15.781 -12.227 1.00 78.12 176 GLU A O 1
ATOM 1391 N N . MET A 1 177 ? 14.247 -14.153 -13.683 1.00 80.88 177 MET A N 1
ATOM 1392 C CA . MET A 1 177 ? 13.797 -13.050 -12.835 1.00 80.88 177 MET A CA 1
ATOM 1393 C C . MET A 1 177 ? 13.201 -11.886 -13.631 1.00 80.88 177 MET A C 1
ATOM 1395 O O . MET A 1 177 ? 13.809 -11.333 -14.541 1.00 80.88 177 MET A O 1
ATOM 1399 N N . THR A 1 178 ? 12.029 -11.427 -13.200 1.00 86.06 178 THR A N 1
ATOM 1400 C CA . THR A 1 178 ? 11.505 -10.115 -13.598 1.00 86.06 178 THR A CA 1
ATOM 1401 C C . THR A 1 178 ? 12.169 -9.007 -12.786 1.00 86.06 178 THR A C 1
ATOM 1403 O O . THR A 1 178 ? 12.319 -9.141 -11.571 1.00 86.06 178 THR A O 1
ATOM 1406 N N . ILE A 1 179 ? 12.488 -7.886 -13.421 1.00 85.25 179 ILE A N 1
ATOM 1407 C CA . ILE A 1 179 ? 13.131 -6.725 -12.795 1.00 85.25 179 ILE A CA 1
ATOM 1408 C C . ILE A 1 179 ? 12.113 -5.616 -12.486 1.00 85.25 179 ILE A C 1
ATOM 1410 O O . ILE A 1 179 ? 10.932 -5.736 -12.810 1.00 85.25 179 ILE A O 1
ATOM 1414 N N . CYS A 1 180 ? 12.580 -4.529 -11.860 1.00 85.94 180 CYS A N 1
ATOM 1415 C CA . CYS A 1 180 ? 11.789 -3.351 -11.475 1.00 85.94 180 CYS A CA 1
ATOM 1416 C C . CYS A 1 180 ? 10.629 -3.696 -10.512 1.00 85.94 180 CYS A C 1
ATOM 1418 O O . CYS A 1 180 ? 9.524 -4.012 -10.957 1.00 85.94 180 CYS A O 1
ATOM 1420 N N . PRO A 1 181 ? 10.862 -3.656 -9.187 1.00 82.50 181 PRO A N 1
ATOM 1421 C CA . PRO A 1 181 ? 9.939 -4.218 -8.207 1.00 82.50 181 PRO A CA 1
ATOM 1422 C C . PRO A 1 181 ? 8.611 -3.453 -8.118 1.00 82.50 181 PRO A C 1
ATOM 1424 O O . PRO A 1 181 ? 8.593 -2.229 -8.013 1.00 82.50 181 PRO A O 1
ATOM 1427 N N . GLY A 1 182 ? 7.493 -4.183 -8.081 1.00 85.88 182 GLY A N 1
ATOM 1428 C CA . GLY A 1 182 ? 6.151 -3.631 -7.866 1.00 85.88 182 GLY A CA 1
ATOM 1429 C C . GLY A 1 182 ? 5.749 -3.500 -6.396 1.00 85.88 182 GLY A C 1
ATOM 1430 O O . GLY A 1 182 ? 4.702 -2.926 -6.097 1.00 85.88 182 GLY A O 1
ATOM 1431 N N . SER A 1 183 ? 6.565 -4.010 -5.468 1.00 84.69 183 SER A N 1
ATOM 1432 C CA . SER A 1 183 ? 6.201 -4.108 -4.052 1.00 84.69 183 SER A CA 1
ATOM 1433 C C . SER A 1 183 ? 5.910 -2.754 -3.408 1.00 84.69 183 SER A C 1
ATOM 1435 O O . SER A 1 183 ? 4.886 -2.589 -2.741 1.00 84.69 183 SER A O 1
ATOM 1437 N N . SER A 1 184 ? 6.760 -1.768 -3.689 1.00 82.31 184 SER A N 1
ATOM 1438 C CA . SER A 1 184 ? 6.587 -0.389 -3.234 1.00 82.31 184 SER A CA 1
ATOM 1439 C C . SER A 1 184 ? 5.345 0.260 -3.837 1.00 82.31 184 SER A C 1
ATOM 1441 O O . SER A 1 184 ? 4.599 0.920 -3.123 1.00 82.31 184 SER A O 1
ATOM 1443 N N . ASN A 1 185 ? 5.077 0.027 -5.127 1.00 88.19 185 ASN A N 1
ATOM 1444 C CA . ASN A 1 185 ? 3.907 0.592 -5.803 1.00 88.19 185 ASN A CA 1
ATOM 1445 C C . ASN A 1 185 ? 2.614 0.103 -5.142 1.00 88.19 185 ASN A C 1
ATOM 1447 O O . ASN A 1 185 ? 1.758 0.912 -4.789 1.00 88.19 185 ASN A O 1
ATOM 1451 N N . GLY A 1 186 ? 2.497 -1.213 -4.936 1.00 91.94 186 GLY A N 1
ATOM 1452 C CA . GLY A 1 186 ? 1.265 -1.803 -4.429 1.00 91.94 186 GLY A CA 1
ATOM 1453 C C . GLY A 1 186 ? 1.004 -1.473 -2.961 1.00 91.94 186 GLY A C 1
ATOM 1454 O O . GLY A 1 186 ? -0.041 -0.928 -2.605 1.00 91.94 186 GLY A O 1
ATOM 1455 N N . SER A 1 187 ? 1.986 -1.732 -2.098 1.00 91.56 187 SER A N 1
ATOM 1456 C CA . SER A 1 187 ? 1.820 -1.526 -0.657 1.00 91.56 187 SER A CA 1
ATOM 1457 C C . SER A 1 187 ? 1.683 -0.039 -0.281 1.00 91.56 187 SER A C 1
ATOM 1459 O O . SER A 1 187 ? 0.884 0.283 0.602 1.00 91.56 187 SER A O 1
ATOM 1461 N N . CYS A 1 188 ? 2.375 0.888 -0.966 1.00 91.44 188 CYS A N 1
ATOM 1462 C CA . CYS A 1 188 ? 2.162 2.326 -0.750 1.00 91.44 188 CYS A CA 1
ATOM 1463 C C . CYS A 1 188 ? 0.782 2.778 -1.228 1.00 91.44 188 CYS A C 1
ATOM 1465 O O . CYS A 1 188 ? 0.141 3.558 -0.524 1.00 91.44 188 CYS A O 1
ATOM 1467 N N . ALA A 1 189 ? 0.311 2.302 -2.386 1.00 94.75 189 ALA A N 1
ATOM 1468 C CA . ALA A 1 189 ? -1.008 2.674 -2.890 1.00 94.75 189 ALA A CA 1
ATOM 1469 C C . ALA A 1 189 ? -2.106 2.280 -1.895 1.00 94.75 189 ALA A C 1
ATOM 1471 O O . ALA A 1 189 ? -2.909 3.126 -1.510 1.00 94.75 189 ALA A O 1
ATOM 1472 N N . ILE A 1 190 ? -2.076 1.041 -1.395 1.00 96.56 190 ILE A N 1
ATOM 1473 C CA . ILE A 1 190 ? -3.043 0.550 -0.402 1.00 96.56 190 ILE A CA 1
ATOM 1474 C C . ILE A 1 190 ? -2.988 1.382 0.878 1.00 96.56 190 ILE A C 1
ATOM 1476 O O . ILE A 1 190 ? -4.027 1.838 1.359 1.00 96.56 190 ILE A O 1
ATOM 1480 N N . HIS A 1 191 ? -1.785 1.615 1.418 1.00 95.38 191 HIS A N 1
ATOM 1481 C CA . HIS A 1 191 ? -1.609 2.436 2.615 1.00 95.38 191 HIS A CA 1
ATOM 1482 C C . HIS A 1 191 ? -2.257 3.814 2.436 1.00 95.38 191 HIS A C 1
ATOM 1484 O O . HIS A 1 191 ? -3.082 4.223 3.250 1.00 95.38 191 HIS A O 1
ATOM 1490 N N . TRP A 1 192 ? -1.935 4.511 1.345 1.00 95.75 192 TRP A N 1
ATOM 1491 C CA . TRP A 1 192 ? -2.424 5.865 1.114 1.00 95.75 192 TRP A CA 1
ATOM 1492 C C . TRP A 1 192 ? -3.906 5.937 0.747 1.00 95.75 192 TRP A C 1
ATOM 1494 O O . TRP A 1 192 ? -4.554 6.919 1.107 1.00 95.75 192 TRP A O 1
ATOM 1504 N N . MET A 1 193 ? -4.473 4.907 0.113 1.00 97.75 193 MET A N 1
ATOM 1505 C CA . MET A 1 193 ? -5.923 4.798 -0.074 1.00 97.75 193 MET A CA 1
ATOM 1506 C C . MET A 1 193 ? -6.648 4.745 1.272 1.00 97.75 193 MET A C 1
ATOM 1508 O O . MET A 1 193 ? -7.589 5.509 1.487 1.00 97.75 193 MET A O 1
ATOM 1512 N N . ILE A 1 194 ? -6.181 3.893 2.192 1.00 98.25 194 ILE A N 1
ATOM 1513 C CA . ILE A 1 194 ? -6.756 3.775 3.538 1.00 98.25 194 ILE A CA 1
ATOM 1514 C C . ILE A 1 194 ? -6.576 5.097 4.298 1.00 98.25 194 ILE A C 1
ATOM 1516 O O . ILE A 1 194 ? -7.534 5.599 4.885 1.00 98.25 194 ILE A O 1
ATOM 1520 N N .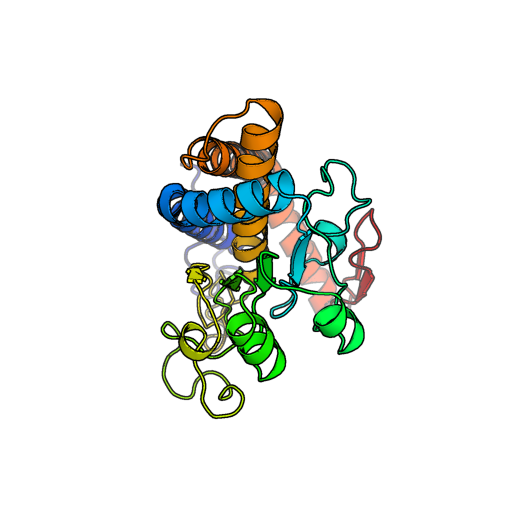 THR A 1 195 ? -5.387 5.709 4.247 1.00 97.38 195 THR A N 1
ATOM 1521 C CA . THR A 1 195 ? -5.122 7.009 4.887 1.00 97.38 195 THR A CA 1
ATOM 1522 C C . THR A 1 195 ? -6.051 8.103 4.361 1.00 97.38 195 THR A C 1
ATOM 1524 O O . THR A 1 195 ? -6.573 8.890 5.150 1.00 97.38 195 THR A O 1
ATOM 1527 N N . ALA A 1 196 ? -6.289 8.158 3.047 1.00 97.56 196 ALA A N 1
ATOM 1528 C CA . ALA A 1 196 ? -7.150 9.164 2.432 1.00 97.56 196 ALA A CA 1
ATOM 1529 C C . ALA A 1 196 ? -8.621 9.002 2.854 1.00 97.56 196 ALA A C 1
ATOM 1531 O O . ALA A 1 196 ? -9.271 9.992 3.200 1.00 97.56 196 ALA A O 1
ATOM 1532 N N . GLU A 1 197 ? -9.123 7.765 2.882 1.00 98.50 197 GLU A N 1
ATOM 1533 C CA . GLU A 1 197 ? -10.460 7.442 3.393 1.00 98.50 197 GLU A CA 1
ATOM 1534 C C . GLU A 1 197 ? -10.622 7.854 4.859 1.00 98.50 197 GLU A C 1
ATOM 1536 O O . GLU A 1 197 ? -11.567 8.564 5.205 1.00 98.50 197 GLU A O 1
ATOM 1541 N N . VAL A 1 198 ? -9.666 7.477 5.715 1.00 98.62 198 VAL A N 1
ATOM 1542 C CA . VAL A 1 198 ? -9.681 7.830 7.142 1.00 98.62 198 VAL A CA 1
ATOM 1543 C C . VAL A 1 198 ? -9.648 9.345 7.328 1.00 98.62 198 VAL A C 1
ATOM 1545 O O . VAL A 1 198 ? -10.469 9.896 8.060 1.00 98.62 198 VAL A O 1
ATOM 1548 N N . ALA A 1 199 ? -8.745 10.041 6.634 1.00 97.94 199 ALA A N 1
ATOM 1549 C CA . ALA A 1 199 ? -8.637 11.493 6.710 1.00 97.94 199 ALA A CA 1
ATOM 1550 C C . ALA A 1 199 ? -9.957 12.179 6.330 1.00 97.94 199 ALA A C 1
ATOM 1552 O O . ALA A 1 199 ? -10.416 13.089 7.026 1.00 97.94 199 ALA A O 1
ATOM 1553 N N . HIS A 1 200 ? -10.598 11.722 5.251 1.00 98.19 200 HIS A N 1
ATOM 1554 C CA . HIS A 1 200 ? -11.888 12.251 4.824 1.00 98.19 200 HIS A CA 1
ATOM 1555 C C . HIS A 1 200 ? -13.001 11.958 5.834 1.00 98.19 200 HIS A C 1
ATOM 1557 O O . HIS A 1 200 ? -13.781 12.854 6.164 1.00 98.19 200 HIS A O 1
ATOM 1563 N N . ALA A 1 201 ? -13.073 10.730 6.343 1.00 98.44 201 ALA A N 1
ATOM 1564 C CA . ALA A 1 201 ? -14.077 10.306 7.311 1.00 98.44 201 ALA A CA 1
ATOM 1565 C C . ALA A 1 201 ? -13.962 11.059 8.644 1.00 98.44 201 ALA A C 1
ATOM 1567 O O . ALA A 1 201 ? -14.975 11.431 9.239 1.00 98.44 201 ALA A O 1
ATOM 1568 N N . LEU A 1 202 ? -12.741 11.339 9.105 1.00 98.25 202 LEU A N 1
ATOM 1569 C CA . LEU A 1 202 ? -12.506 12.158 10.294 1.00 98.25 202 LEU A CA 1
ATOM 1570 C C . LEU A 1 202 ? -12.879 13.626 10.059 1.00 98.25 202 LEU A C 1
ATOM 1572 O O . LEU A 1 202 ? -13.502 14.235 10.921 1.00 98.25 202 LEU A O 1
ATOM 1576 N N . ALA A 1 203 ? -12.557 14.185 8.890 1.00 97.62 203 ALA A N 1
ATOM 1577 C CA . ALA A 1 203 ? -12.854 15.584 8.577 1.00 97.62 203 ALA A CA 1
ATOM 1578 C C . ALA A 1 203 ? -14.340 15.862 8.286 1.00 97.62 203 ALA A C 1
ATOM 1580 O O . ALA A 1 203 ? -14.781 17.004 8.400 1.00 97.62 203 ALA A O 1
ATOM 1581 N N . THR A 1 204 ? -15.103 14.851 7.861 1.00 97.88 204 THR A N 1
ATOM 1582 C CA . THR A 1 204 ? -16.497 15.018 7.403 1.00 97.88 204 THR A CA 1
ATOM 1583 C C . THR A 1 204 ? -17.525 14.237 8.212 1.00 97.88 204 THR A C 1
ATOM 1585 O O . THR A 1 204 ? -18.710 14.298 7.891 1.00 97.88 204 THR A O 1
ATOM 1588 N N . GLU A 1 205 ? -17.083 13.477 9.216 1.00 95.62 205 GLU A N 1
ATOM 1589 C CA . GLU A 1 205 ? -17.905 12.562 10.021 1.00 95.62 205 GLU A CA 1
ATOM 1590 C C . GLU A 1 205 ? -18.620 11.462 9.213 1.00 95.62 205 GLU A C 1
ATOM 1592 O O . GLU A 1 205 ? -19.464 10.736 9.737 1.00 95.62 205 GLU A O 1
ATOM 1597 N N . LYS A 1 206 ? -18.259 11.282 7.939 1.00 96.75 206 LYS A N 1
ATOM 1598 C CA . LYS A 1 206 ? -18.794 10.213 7.093 1.00 96.75 206 LYS A CA 1
ATOM 1599 C C . LYS A 1 206 ? -18.154 8.867 7.416 1.00 96.75 206 LYS A C 1
ATOM 1601 O O . LYS A 1 206 ? -17.120 8.786 8.085 1.00 96.75 206 LYS A O 1
ATOM 1606 N N . THR A 1 207 ? -18.785 7.808 6.928 1.00 97.31 207 THR A N 1
ATOM 1607 C CA . THR A 1 207 ? -18.204 6.465 6.892 1.00 97.31 207 THR A CA 1
ATOM 1608 C C . THR A 1 207 ? -17.422 6.301 5.589 1.00 97.31 207 THR A C 1
ATOM 1610 O O . THR A 1 207 ? -17.942 6.715 4.549 1.00 97.31 207 THR A O 1
ATOM 1613 N N . PRO A 1 208 ? -16.210 5.721 5.623 1.00 98.50 208 PRO A N 1
ATOM 1614 C CA . PRO A 1 208 ? -15.490 5.329 4.416 1.00 98.50 208 PRO A CA 1
ATOM 1615 C C . PRO A 1 208 ? -16.344 4.467 3.482 1.00 98.50 208 PRO A C 1
ATOM 1617 O O . PRO A 1 208 ? -17.016 3.538 3.929 1.00 98.50 208 PRO A O 1
ATOM 1620 N N . ASP A 1 209 ? -16.302 4.763 2.185 1.00 97.94 209 ASP A N 1
ATOM 1621 C CA . ASP A 1 209 ? -17.058 4.043 1.146 1.00 97.94 209 ASP A CA 1
ATOM 1622 C C . ASP A 1 209 ? -16.197 3.649 -0.070 1.00 97.94 209 ASP A C 1
ATOM 1624 O O . ASP A 1 209 ? -16.692 3.067 -1.036 1.00 97.94 209 ASP A O 1
ATOM 1628 N N . GLY A 1 210 ? -14.898 3.961 -0.026 1.00 98.25 210 GLY A N 1
ATOM 1629 C CA . GLY A 1 210 ? -13.918 3.619 -1.055 1.00 98.25 210 GLY A CA 1
ATOM 1630 C C . GLY A 1 210 ? -13.784 4.676 -2.151 1.00 98.25 210 GLY A C 1
ATOM 1631 O O . GLY A 1 210 ? -12.851 4.613 -2.955 1.00 98.25 210 GLY A O 1
ATOM 1632 N N . ASN A 1 211 ? -14.667 5.677 -2.215 1.00 98.38 211 ASN A N 1
ATOM 1633 C CA . ASN A 1 211 ? -14.613 6.689 -3.269 1.00 98.38 211 ASN A CA 1
ATOM 1634 C C . ASN A 1 211 ? -13.408 7.626 -3.138 1.00 98.38 211 ASN A C 1
ATOM 1636 O O . ASN A 1 211 ? -12.869 8.084 -4.148 1.00 98.38 211 ASN A O 1
ATOM 1640 N N . ILE A 1 212 ? -12.965 7.910 -1.915 1.00 98.38 212 ILE A N 1
ATOM 1641 C CA . ILE A 1 212 ? -11.803 8.764 -1.663 1.00 98.38 212 ILE A CA 1
ATOM 1642 C C . ILE A 1 212 ? -10.510 8.002 -1.954 1.00 98.38 212 ILE A C 1
ATOM 1644 O O . ILE A 1 212 ? -9.612 8.557 -2.589 1.00 98.38 212 ILE A O 1
ATOM 1648 N N . GLY A 1 213 ? -10.445 6.724 -1.581 1.00 97.81 213 GLY A N 1
ATOM 1649 C CA . GLY A 1 213 ? -9.357 5.821 -1.937 1.00 97.81 213 GLY A CA 1
ATOM 1650 C C . GLY A 1 213 ? -9.224 5.679 -3.455 1.00 97.81 213 GLY A C 1
ATOM 1651 O O . GLY A 1 213 ? -8.136 5.879 -3.994 1.00 97.81 213 GLY A O 1
ATOM 1652 N N . ARG A 1 214 ? -10.331 5.445 -4.180 1.00 98.31 214 ARG A N 1
ATOM 1653 C CA . ARG A 1 214 ? -10.328 5.419 -5.659 1.00 98.31 214 ARG A CA 1
ATOM 1654 C C . ARG A 1 214 ? -9.789 6.718 -6.240 1.00 98.31 214 ARG A C 1
ATOM 1656 O O . ARG A 1 214 ? -8.908 6.685 -7.093 1.00 98.31 214 ARG A O 1
ATOM 1663 N N . ARG A 1 215 ? -10.268 7.857 -5.731 1.00 98.19 215 ARG A N 1
ATOM 1664 C CA . ARG A 1 215 ? -9.827 9.176 -6.190 1.00 98.19 215 ARG A CA 1
ATOM 1665 C C . ARG A 1 215 ? -8.333 9.407 -5.959 1.00 98.19 215 ARG A C 1
ATOM 1667 O O . ARG A 1 215 ? -7.695 10.047 -6.790 1.00 98.19 215 ARG A O 1
ATOM 1674 N N . TYR A 1 216 ? -7.771 8.908 -4.857 1.00 97.19 216 TYR A N 1
ATOM 1675 C CA . TYR A 1 216 ? -6.327 8.954 -4.631 1.00 97.19 216 TYR A CA 1
ATOM 1676 C C . TYR A 1 216 ? -5.570 8.230 -5.753 1.00 97.19 216 TYR A C 1
ATOM 1678 O O . TYR A 1 216 ? -4.646 8.805 -6.334 1.00 97.19 216 TYR A O 1
ATOM 1686 N N . VAL A 1 217 ? -5.989 7.010 -6.107 1.00 98.00 217 VAL A N 1
ATOM 1687 C CA . VAL A 1 217 ? -5.333 6.252 -7.183 1.00 98.00 217 VAL A CA 1
ATOM 1688 C C . VAL A 1 217 ? -5.582 6.873 -8.554 1.00 98.00 217 VAL A C 1
ATOM 1690 O O . VAL A 1 217 ? -4.662 6.902 -9.362 1.00 98.00 217 VAL A O 1
ATOM 1693 N N . ASP A 1 218 ? -6.763 7.441 -8.811 1.00 98.38 218 ASP A N 1
ATOM 1694 C CA . ASP A 1 218 ? -7.039 8.176 -10.054 1.00 98.38 218 ASP A CA 1
ATOM 1695 C C . ASP A 1 218 ? -6.033 9.323 -10.254 1.00 98.38 218 ASP A C 1
ATOM 1697 O O . ASP A 1 218 ? -5.407 9.424 -11.307 1.00 98.38 218 ASP A O 1
ATOM 1701 N N . ILE A 1 219 ? -5.777 10.115 -9.206 1.00 97.75 219 ILE A N 1
ATOM 1702 C CA . ILE A 1 219 ? -4.769 11.188 -9.235 1.00 97.75 219 ILE A CA 1
ATOM 1703 C C . ILE A 1 219 ? -3.355 10.621 -9.435 1.00 97.75 219 ILE A C 1
ATOM 1705 O O . ILE A 1 219 ? -2.540 11.213 -10.146 1.00 97.75 219 ILE A O 1
ATOM 1709 N N . LEU A 1 220 ? -3.030 9.492 -8.799 1.00 95.75 220 LEU A N 1
ATOM 1710 C CA . LEU A 1 220 ? -1.734 8.837 -8.974 1.00 95.75 220 LEU A CA 1
ATOM 1711 C C . LEU A 1 220 ? -1.539 8.371 -10.426 1.00 95.75 220 LEU A C 1
ATOM 1713 O O . LEU A 1 220 ? -0.491 8.634 -11.013 1.00 95.75 220 LEU A O 1
ATOM 1717 N N . LEU A 1 221 ? -2.553 7.740 -11.019 1.00 97.75 221 LEU A N 1
ATOM 1718 C CA . LEU A 1 221 ? -2.550 7.280 -12.407 1.00 97.75 221 LEU A CA 1
ATOM 1719 C C . LEU A 1 221 ? -2.417 8.447 -13.394 1.00 97.75 221 LEU A C 1
ATOM 1721 O O . LEU A 1 221 ? -1.623 8.351 -14.330 1.00 97.75 221 LEU A O 1
ATOM 1725 N N . GLU A 1 222 ? -3.128 9.555 -13.166 1.00 97.75 222 GLU A N 1
ATOM 1726 C CA . GLU A 1 222 ? -2.983 10.790 -13.951 1.00 97.75 222 GLU A CA 1
ATOM 1727 C C . GLU A 1 222 ? -1.538 11.305 -13.911 1.00 97.75 222 GLU A C 1
ATOM 1729 O O . GLU A 1 222 ? -0.927 11.546 -14.952 1.00 97.75 222 GLU A O 1
ATOM 1734 N N . ARG A 1 223 ? -0.937 11.391 -12.718 1.00 95.31 223 ARG A N 1
ATOM 1735 C CA . ARG A 1 223 ? 0.449 11.862 -12.556 1.00 95.31 223 ARG A CA 1
ATOM 1736 C C . ARG A 1 223 ? 1.469 10.940 -13.219 1.00 95.31 223 ARG A C 1
ATOM 1738 O O . ARG A 1 223 ? 2.430 11.428 -13.812 1.00 95.31 223 ARG A O 1
ATOM 1745 N N . ILE A 1 224 ? 1.281 9.623 -13.129 1.00 94.19 224 ILE A N 1
ATOM 1746 C CA . ILE A 1 224 ? 2.158 8.650 -13.796 1.00 94.19 224 ILE A CA 1
ATOM 1747 C C . ILE A 1 224 ? 2.017 8.772 -15.321 1.00 94.19 224 ILE A C 1
ATOM 1749 O O . ILE A 1 224 ? 3.026 8.731 -16.023 1.00 94.19 224 ILE A O 1
ATOM 1753 N N . ALA A 1 225 ? 0.806 8.985 -15.844 1.00 96.06 225 ALA A N 1
ATOM 1754 C CA . ALA A 1 225 ? 0.585 9.239 -17.269 1.00 96.06 225 ALA A CA 1
ATOM 1755 C C . ALA A 1 225 ? 1.236 10.554 -17.742 1.00 96.06 225 ALA A C 1
ATOM 1757 O O . ALA A 1 225 ? 1.810 10.609 -18.832 1.00 96.06 225 ALA A O 1
ATOM 1758 N N . ASP A 1 226 ? 1.222 11.601 -16.916 1.00 95.19 226 ASP A N 1
ATOM 1759 C CA . ASP A 1 226 ? 1.912 12.858 -17.214 1.00 95.19 226 ASP A CA 1
ATOM 1760 C C . ASP A 1 226 ? 3.436 12.688 -17.262 1.00 95.19 226 ASP A C 1
ATOM 1762 O O . ASP A 1 226 ? 4.094 13.282 -18.115 1.00 95.19 226 ASP A O 1
ATOM 1766 N N . VAL A 1 227 ? 4.023 11.909 -16.347 1.00 91.75 227 VAL A N 1
ATOM 1767 C CA . VAL A 1 227 ? 5.462 11.582 -16.379 1.00 91.75 227 VAL A CA 1
ATOM 1768 C C . VAL A 1 227 ? 5.784 10.743 -17.611 1.00 91.75 227 VAL A C 1
ATOM 1770 O O . VAL A 1 227 ? 6.715 11.053 -18.345 1.00 91.75 227 VAL A O 1
ATOM 1773 N N . HIS A 1 228 ? 4.987 9.712 -17.888 1.00 93.31 228 HIS A N 1
ATOM 1774 C CA . HIS A 1 228 ? 5.165 8.861 -19.064 1.00 93.31 228 HIS A CA 1
ATOM 1775 C C . HIS A 1 228 ? 5.136 9.673 -20.365 1.00 93.31 228 HIS A C 1
ATOM 1777 O O . HIS A 1 228 ? 6.068 9.604 -21.164 1.00 93.31 228 HIS A O 1
ATOM 1783 N N . SER A 1 229 ? 4.115 10.510 -20.548 1.00 93.00 229 SER A N 1
ATOM 1784 C CA . SER A 1 229 ? 3.946 11.294 -21.776 1.00 93.00 229 SER A CA 1
ATOM 1785 C C . SER A 1 229 ? 5.034 12.353 -21.982 1.00 93.00 229 SER A C 1
ATOM 1787 O O . SER A 1 229 ? 5.398 12.623 -23.129 1.00 93.00 229 SER A O 1
ATOM 1789 N N . ARG A 1 230 ? 5.559 12.949 -20.903 1.00 93.56 230 ARG A N 1
ATOM 1790 C CA . ARG A 1 230 ? 6.568 14.018 -20.974 1.00 93.56 230 ARG A CA 1
ATOM 1791 C C . ARG A 1 230 ? 7.999 13.498 -20.986 1.00 93.56 230 ARG A C 1
ATOM 1793 O O . ARG A 1 230 ? 8.808 14.004 -21.756 1.00 93.56 230 ARG A O 1
ATOM 1800 N N . ASP A 1 231 ? 8.291 12.483 -20.178 1.00 90.38 231 ASP A N 1
ATOM 1801 C CA . ASP A 1 231 ? 9.664 12.160 -19.793 1.00 90.38 231 ASP A CA 1
ATOM 1802 C C . ASP A 1 231 ? 10.148 10.820 -20.366 1.00 90.38 231 ASP A C 1
ATOM 1804 O O . ASP A 1 231 ? 11.354 10.593 -20.428 1.00 90.38 231 ASP A O 1
ATOM 1808 N N . LEU A 1 232 ? 9.265 9.924 -20.839 1.00 85.88 232 LEU A N 1
ATOM 1809 C CA . LEU A 1 232 ? 9.668 8.567 -21.250 1.00 85.88 232 LEU A CA 1
ATOM 1810 C C . LEU A 1 232 ? 10.732 8.560 -22.357 1.00 85.88 232 LEU A C 1
ATOM 1812 O O . LEU A 1 232 ? 11.653 7.742 -22.334 1.00 85.88 232 LEU A O 1
ATOM 1816 N N . THR A 1 233 ? 10.632 9.471 -23.326 1.00 85.44 233 THR A N 1
ATOM 1817 C CA . THR A 1 233 ? 11.620 9.565 -24.413 1.00 85.44 233 THR A CA 1
ATOM 1818 C C . THR A 1 233 ? 12.998 9.956 -23.877 1.00 85.44 233 THR A C 1
ATOM 1820 O O . THR A 1 233 ? 14.010 9.355 -24.258 1.00 85.44 233 THR A O 1
ATOM 1823 N N . ASP A 1 234 ? 13.041 10.922 -22.960 1.00 88.19 234 ASP A N 1
ATOM 1824 C CA . ASP A 1 234 ? 14.280 11.401 -22.349 1.00 88.19 234 ASP A CA 1
ATOM 1825 C C . ASP A 1 234 ? 14.863 10.364 -21.385 1.00 88.19 234 ASP A C 1
ATOM 1827 O O . ASP A 1 234 ? 16.077 10.138 -21.389 1.00 88.19 234 ASP A O 1
ATOM 1831 N N . LEU A 1 235 ? 14.009 9.664 -20.632 1.00 85.56 235 LEU A N 1
ATOM 1832 C CA . LEU A 1 235 ? 14.387 8.541 -19.775 1.00 85.56 235 LEU A CA 1
ATOM 1833 C C . LEU A 1 235 ? 15.024 7.417 -20.594 1.00 85.56 235 LEU A C 1
ATOM 1835 O O . LEU A 1 235 ? 16.138 7.002 -20.282 1.00 85.56 235 LEU A O 1
ATOM 1839 N N . ASN A 1 236 ? 14.388 6.985 -21.686 1.00 82.38 236 ASN A N 1
ATOM 1840 C CA . ASN A 1 236 ? 14.929 5.940 -22.562 1.00 82.38 236 ASN A CA 1
ATOM 1841 C C . ASN A 1 236 ? 16.255 6.366 -23.212 1.00 82.38 236 ASN A C 1
ATOM 1843 O O . ASN A 1 236 ? 17.206 5.587 -23.270 1.00 82.38 236 ASN A O 1
ATOM 1847 N N . THR A 1 237 ? 16.355 7.619 -23.662 1.00 84.56 237 THR A N 1
ATOM 1848 C CA . THR A 1 237 ? 17.596 8.154 -24.248 1.00 84.56 237 THR A CA 1
ATOM 1849 C C . THR A 1 237 ? 18.726 8.212 -23.220 1.00 84.56 237 THR A C 1
ATOM 1851 O O . THR A 1 237 ? 19.882 7.919 -23.533 1.00 84.56 237 THR A O 1
ATOM 1854 N N . THR A 1 238 ? 18.403 8.589 -21.984 1.00 87.12 238 THR A N 1
ATOM 1855 C CA . THR A 1 238 ? 19.364 8.668 -20.882 1.00 87.12 238 THR A CA 1
ATOM 1856 C C . THR A 1 238 ? 19.794 7.278 -20.424 1.00 87.12 238 THR A C 1
ATOM 1858 O O . THR A 1 238 ? 20.986 7.064 -20.208 1.00 87.12 238 THR A O 1
ATOM 1861 N N . ALA A 1 239 ? 18.868 6.318 -20.359 1.00 84.06 239 ALA A N 1
ATOM 1862 C CA . ALA A 1 239 ? 19.143 4.935 -19.982 1.00 84.06 239 ALA A CA 1
ATOM 1863 C C . ALA A 1 239 ? 20.183 4.280 -20.903 1.00 84.06 239 ALA A C 1
ATOM 1865 O O . ALA A 1 239 ? 21.118 3.660 -20.407 1.00 84.06 239 ALA A O 1
ATOM 1866 N N . VAL A 1 240 ? 20.096 4.495 -22.223 1.00 83.19 240 VAL A N 1
ATOM 1867 C CA . VAL A 1 240 ? 21.100 3.988 -23.181 1.00 83.19 240 VAL A CA 1
ATOM 1868 C C . VAL A 1 240 ? 22.494 4.536 -22.867 1.00 83.19 240 VAL A C 1
ATOM 1870 O O . VAL A 1 240 ? 23.451 3.773 -22.784 1.00 83.19 240 VAL A O 1
ATOM 1873 N N . LYS A 1 241 ? 22.611 5.846 -22.620 1.00 88.50 241 LYS A N 1
ATOM 1874 C CA . LYS A 1 241 ? 23.901 6.475 -22.287 1.00 88.50 241 LYS A CA 1
ATOM 1875 C C . LYS A 1 241 ? 24.462 5.985 -20.953 1.00 88.50 241 LYS A C 1
ATOM 1877 O O . LYS A 1 241 ? 25.677 5.895 -20.800 1.00 88.50 241 LYS A O 1
ATOM 1882 N N . ILE A 1 242 ? 23.594 5.730 -19.971 1.00 87.75 242 ILE A N 1
ATOM 1883 C CA . ILE A 1 242 ? 23.997 5.154 -18.684 1.00 87.75 242 ILE A CA 1
ATOM 1884 C C . ILE A 1 242 ? 24.533 3.737 -18.907 1.00 87.75 242 ILE A C 1
ATOM 1886 O O . ILE A 1 242 ? 25.627 3.438 -18.439 1.00 87.75 242 ILE A O 1
ATOM 1890 N N . ALA A 1 243 ? 23.818 2.904 -19.668 1.00 85.75 243 ALA A N 1
ATOM 1891 C CA . ALA A 1 243 ? 24.231 1.536 -19.967 1.00 85.75 243 ALA A CA 1
ATOM 1892 C C . ALA A 1 243 ? 25.586 1.481 -20.693 1.00 85.75 243 ALA A C 1
ATOM 1894 O O . ALA A 1 243 ? 26.465 0.742 -20.262 1.00 85.75 243 ALA A O 1
ATOM 1895 N N . GLU A 1 244 ? 25.792 2.309 -21.726 1.00 88.00 244 GLU A N 1
ATOM 1896 C CA . GLU A 1 244 ? 27.080 2.424 -22.433 1.00 88.00 244 GLU A CA 1
ATOM 1897 C C . GLU A 1 244 ? 28.227 2.740 -21.459 1.00 88.00 244 GLU A C 1
ATOM 1899 O O . GLU A 1 244 ? 29.254 2.067 -21.459 1.00 88.00 244 GLU A O 1
ATOM 1904 N N . ARG A 1 245 ? 28.026 3.709 -20.556 1.00 90.88 245 ARG A N 1
ATOM 1905 C CA . ARG A 1 245 ? 29.043 4.079 -19.561 1.00 90.88 245 ARG A CA 1
ATOM 1906 C C . ARG A 1 245 ? 29.333 2.969 -18.561 1.00 90.88 245 ARG A C 1
ATOM 1908 O O . ARG A 1 245 ? 30.487 2.825 -18.180 1.00 90.88 245 ARG A O 1
ATOM 1915 N N . ILE A 1 246 ? 28.317 2.232 -18.113 1.00 88.00 246 ILE A N 1
ATOM 1916 C CA . ILE A 1 246 ? 28.502 1.107 -17.184 1.00 88.00 246 ILE A CA 1
ATOM 1917 C C . ILE A 1 246 ? 29.301 -0.011 -17.862 1.00 88.00 246 ILE A C 1
ATOM 1919 O O . ILE A 1 246 ? 30.245 -0.527 -17.270 1.00 88.00 246 ILE A O 1
ATOM 1923 N N . ILE A 1 247 ? 28.980 -0.337 -19.119 1.00 86.88 247 ILE A N 1
ATOM 1924 C CA . ILE A 1 247 ? 29.718 -1.332 -19.915 1.00 86.88 247 ILE A CA 1
ATOM 1925 C C . ILE A 1 247 ? 31.197 -0.936 -20.058 1.00 86.88 247 ILE A C 1
ATOM 1927 O O . ILE A 1 247 ? 32.072 -1.796 -19.973 1.00 86.88 247 ILE A O 1
ATOM 1931 N N . ASP A 1 248 ? 31.481 0.362 -20.180 1.00 92.75 248 ASP A N 1
ATOM 1932 C CA . ASP A 1 248 ? 32.841 0.912 -20.256 1.00 92.75 248 ASP A CA 1
ATOM 1933 C C . ASP A 1 248 ? 33.543 1.051 -18.881 1.00 92.75 248 ASP A C 1
ATOM 1935 O O . ASP A 1 248 ? 34.593 1.690 -18.773 1.00 92.75 248 ASP A O 1
ATOM 1939 N N . GLY A 1 249 ? 32.993 0.457 -17.815 1.00 92.31 249 GLY A N 1
ATOM 1940 C CA . GLY A 1 249 ? 33.573 0.455 -16.465 1.00 92.31 249 GLY A CA 1
ATOM 1941 C C . GLY A 1 249 ? 33.175 1.651 -15.592 1.00 92.31 249 GLY A C 1
ATOM 1942 O O . GLY A 1 249 ? 33.804 1.912 -14.568 1.00 92.31 249 GLY A O 1
ATOM 1943 N N . GLY A 1 250 ? 32.159 2.411 -15.996 1.00 88.56 250 GLY A N 1
ATOM 1944 C CA . GLY A 1 250 ? 31.561 3.472 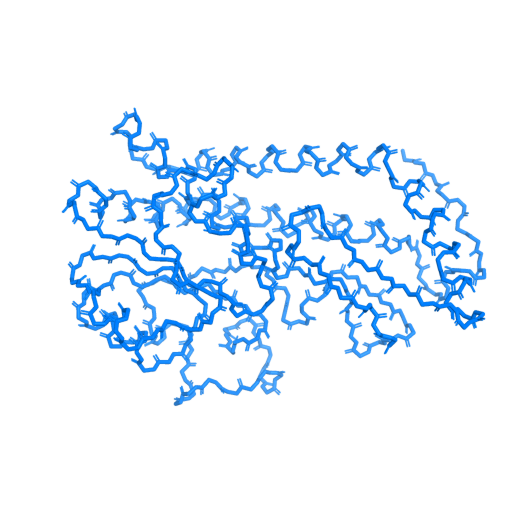-15.195 1.00 88.56 250 GLY A CA 1
ATOM 1945 C C . GLY A 1 250 ? 30.668 2.936 -14.074 1.00 88.56 250 GLY A C 1
ATOM 1946 O O . GLY A 1 250 ? 30.100 1.853 -14.162 1.00 88.56 250 GLY A O 1
ATOM 1947 N N . HIS A 1 251 ? 30.498 3.743 -13.028 1.00 83.06 251 HIS A N 1
ATOM 1948 C CA . HIS A 1 251 ? 29.667 3.417 -11.868 1.00 83.06 251 HIS A CA 1
ATOM 1949 C C . HIS A 1 251 ? 28.394 4.273 -11.861 1.00 83.06 251 HIS A C 1
ATOM 1951 O O . HIS A 1 251 ? 28.441 5.464 -12.189 1.00 83.06 251 HIS A O 1
ATOM 1957 N N . TYR A 1 252 ? 27.257 3.685 -11.476 1.00 78.56 252 TYR A N 1
ATOM 1958 C CA . TYR A 1 252 ? 25.976 4.386 -11.368 1.00 78.56 252 TYR A CA 1
ATOM 1959 C C . TYR A 1 252 ? 25.586 4.587 -9.902 1.00 78.56 252 TYR A C 1
ATOM 1961 O O . TYR A 1 252 ? 25.375 3.636 -9.151 1.00 78.56 252 TYR A O 1
ATOM 1969 N N . ILE A 1 253 ? 25.495 5.853 -9.494 1.00 75.50 253 ILE A N 1
ATOM 1970 C CA . ILE A 1 253 ? 25.154 6.248 -8.126 1.00 75.50 253 ILE A CA 1
ATOM 1971 C C . ILE A 1 253 ? 23.789 6.924 -8.158 1.00 75.50 253 ILE A C 1
ATOM 1973 O O . ILE A 1 253 ? 23.609 7.936 -8.841 1.00 75.50 253 ILE A O 1
ATOM 1977 N N . VAL A 1 254 ? 22.837 6.383 -7.399 1.00 65.50 254 VAL A N 1
ATOM 1978 C CA . VAL A 1 254 ? 21.506 6.975 -7.251 1.00 65.50 254 VAL A CA 1
ATOM 1979 C C . VAL A 1 254 ? 21.452 7.735 -5.936 1.00 65.50 254 VAL A C 1
ATOM 1981 O O . VAL A 1 254 ? 21.729 7.182 -4.871 1.00 65.50 254 VAL A O 1
ATOM 1984 N N . ARG A 1 255 ? 21.063 9.012 -6.015 1.00 64.25 255 ARG A N 1
ATOM 1985 C CA . ARG A 1 255 ? 20.809 9.851 -4.846 1.00 64.25 255 ARG A CA 1
ATOM 1986 C C . ARG A 1 255 ? 19.444 10.511 -4.952 1.00 64.25 255 ARG A C 1
ATOM 1988 O O . ARG A 1 255 ? 19.183 11.300 -5.856 1.00 64.25 255 ARG A O 1
ATOM 1995 N N . SER A 1 256 ? 18.581 10.203 -4.000 1.00 58.66 256 SER A N 1
ATOM 1996 C CA . SER A 1 256 ? 17.305 10.894 -3.816 1.00 58.66 256 SER A CA 1
ATOM 1997 C C . SER A 1 256 ? 17.506 12.232 -3.093 1.00 58.66 256 SER A C 1
ATOM 1999 O O . SER A 1 256 ? 18.386 12.379 -2.241 1.00 58.66 256 SER A O 1
ATOM 2001 N N . ARG A 1 257 ? 16.670 13.229 -3.408 1.00 57.25 257 ARG A N 1
ATOM 2002 C CA . ARG A 1 257 ? 16.740 14.565 -2.786 1.00 57.25 257 ARG A CA 1
ATOM 2003 C C . ARG A 1 257 ? 16.464 14.536 -1.277 1.00 57.25 257 ARG A C 1
ATOM 2005 O O . ARG A 1 257 ? 16.982 15.379 -0.555 1.00 57.25 257 ARG A O 1
ATOM 2012 N N . ASN A 1 258 ? 15.657 13.585 -0.818 1.00 56.88 258 ASN A N 1
ATOM 2013 C CA . ASN A 1 258 ? 15.293 13.395 0.587 1.00 56.88 258 ASN A CA 1
ATOM 2014 C C . ASN A 1 258 ? 16.248 12.452 1.341 1.00 56.88 258 ASN A C 1
ATOM 2016 O O . ASN A 1 258 ? 15.940 12.080 2.466 1.00 56.88 258 ASN A O 1
ATOM 2020 N N . LEU A 1 259 ? 17.381 12.060 0.739 1.00 55.78 259 LEU A N 1
ATOM 2021 C CA . LEU A 1 259 ? 18.349 11.109 1.307 1.00 55.78 259 LEU A CA 1
ATOM 2022 C C . LEU A 1 259 ? 17.776 9.708 1.608 1.00 55.78 259 LEU A C 1
ATOM 2024 O O . LEU A 1 259 ? 18.471 8.893 2.202 1.00 55.78 259 LEU A O 1
ATOM 2028 N N . GLY A 1 260 ? 16.548 9.392 1.177 1.00 50.91 260 GLY A N 1
ATOM 2029 C CA . GLY A 1 260 ? 15.939 8.068 1.373 1.00 50.91 260 GLY A CA 1
ATOM 2030 C C . GLY A 1 260 ? 16.614 6.950 0.566 1.00 50.91 260 GLY A C 1
ATOM 2031 O O . GLY A 1 260 ? 16.448 5.775 0.870 1.00 50.91 260 GLY A O 1
ATOM 2032 N N . VAL A 1 261 ? 17.390 7.323 -0.451 1.00 51.19 261 VAL A N 1
ATOM 2033 C CA . VAL A 1 261 ? 18.247 6.464 -1.276 1.00 51.19 261 VAL A CA 1
ATOM 2034 C C . VAL A 1 261 ? 19.564 7.200 -1.513 1.00 51.19 261 VAL A C 1
ATOM 2036 O O . VAL A 1 261 ? 19.570 8.247 -2.169 1.00 51.19 261 VAL A O 1
ATOM 2039 N N . GLU A 1 262 ? 20.654 6.660 -0.972 1.00 57.00 262 GLU A N 1
ATOM 2040 C CA . GLU A 1 262 ? 22.041 6.960 -1.339 1.00 57.00 262 GLU A CA 1
ATOM 2041 C C . GLU A 1 262 ? 22.788 5.623 -1.376 1.00 57.00 262 GLU A C 1
ATOM 2043 O O . GLU A 1 262 ? 23.265 5.122 -0.360 1.00 57.00 262 GLU A O 1
ATOM 2048 N N . SER A 1 263 ? 22.799 4.994 -2.549 1.00 52.66 263 SER A N 1
ATOM 2049 C CA . SER A 1 263 ? 23.431 3.693 -2.754 1.00 52.66 263 SER A CA 1
ATOM 2050 C C . SER A 1 263 ? 24.129 3.654 -4.105 1.00 52.66 263 SER A C 1
ATOM 2052 O O . SER A 1 263 ? 23.602 4.142 -5.111 1.00 52.66 263 SER A O 1
ATOM 2054 N N . GLU A 1 264 ? 25.308 3.039 -4.140 1.00 44.38 264 GLU A N 1
ATOM 2055 C CA . GLU A 1 264 ? 25.871 2.556 -5.395 1.00 44.38 264 GLU A CA 1
ATOM 2056 C C . GLU A 1 264 ? 24.954 1.441 -5.905 1.00 44.38 264 GLU A C 1
ATOM 2058 O O . GLU A 1 264 ? 24.715 0.460 -5.196 1.00 44.38 264 GLU A O 1
ATOM 2063 N N . ALA A 1 265 ? 24.403 1.610 -7.109 1.00 49.62 265 ALA A N 1
ATOM 2064 C CA . ALA A 1 265 ? 23.740 0.516 -7.802 1.00 49.62 265 ALA A CA 1
ATOM 2065 C C . ALA A 1 265 ? 24.858 -0.423 -8.264 1.00 49.62 265 ALA A C 1
ATOM 2067 O O . ALA A 1 265 ? 25.403 -0.270 -9.356 1.00 49.62 265 ALA A O 1
ATOM 2068 N N . SER A 1 266 ? 25.302 -1.295 -7.361 1.00 32.66 266 SER A N 1
ATOM 2069 C CA . SER A 1 266 ? 26.329 -2.280 -7.672 1.00 32.66 266 SER A CA 1
ATOM 2070 C C . SER A 1 266 ? 25.732 -3.297 -8.640 1.00 32.66 266 SER A C 1
ATOM 2072 O O . SER A 1 266 ? 24.597 -3.735 -8.466 1.00 32.66 266 SER A O 1
ATOM 2074 N N . THR A 1 267 ? 26.511 -3.553 -9.690 1.00 35.69 267 THR A N 1
ATOM 2075 C CA . THR A 1 267 ? 26.288 -4.496 -10.795 1.00 35.69 267 THR A CA 1
ATOM 2076 C C . THR A 1 267 ? 25.638 -5.804 -10.381 1.00 35.69 267 THR A C 1
ATOM 2078 O O . THR A 1 267 ? 26.139 -6.394 -9.395 1.00 35.69 267 THR A O 1
#

Radius of gyration: 20.17 Å; Cα contacts (8 Å, |Δi|>4): 430; chains: 1; bounding box: 52×40×58 Å

Nearest PDB structures (foldseek):
  3fj1-assembly2_C  TM=5.481E-01  e=5.145E-03  Ruegeria pomeroyi DSS-3
  8eol-assembly1_B  TM=4.256E-01  e=1.543E-02  Shewanella denitrificans OS217
  2a3n-assembly1_A-2  TM=5.054E-01  e=1.387E-01  Salmonella enterica subsp. enterica serovar Typhimurium str. LT2
  6ezt-assembly1_A  TM=2.539E-01  e=4.450E+00  Vibrio harveyi
  6ezs-assembly1_A  TM=2.582E-01  e=6.294E+00  Vibrio harveyi

Organism: NCBI:txid408172